Protein AF-A0A933ZB11-F1 (afdb_monomer_lite)

Sequence (369 aa):
MRWLPTFVCLLGWAAGCSPPPKPADAVIGRAIESLREAVSESLLLEQAAMDAELAPARRIVEQLSAELGSGPWDRDAQRRVRDLLRSLPPLAAFVLLSRVGFDPSTANTLSRVFTCDDAAYQRTIGKRQYLTLYFEKGKSGWKLTRDSEEELNLPFHPKTVEPLTPPAGLGMAQGEYKLARPMGQFVFESGVSAPALRLTLVFRGITMSLVSAEEVFRDDWSFVERIDGALSNIPVRHLAMIREIVIDPGQHPLRSTIAAVTNHAGTRVSLFLRGEGKYVSQEELNETAAHEFGHVVSSARGDRFWTGWDAAIEADRRAVSRYGLTNQREDFAETYVLYLGGGAGDPATRARFKNRFAIIDGLMGGHDP

Foldseek 3Di:
DDDDDDDDDDPDDDPDPPPPQDPVRVVVVVVVVVVVVVVVVVVVVVVVVVCVVCVLLVVLLVLVLVLVVVFKQALVSLVVNLVSQQVDDLVSQLVSCVVSFEANVQSNVSSCQSNDDPVSVCLQPNLLNLQIWGWDQDPRGIYTDPQSVCQSVFAAFFDAPAQQFAPPPQHQWAKDKDDWDWPQWDQDQLRDTATKTWIFIQTPNATAIEMEHPCLVPPDPVLSSLLSRLCRSDDPVLVNLARYEYEYLAANNPDQDFAWDQPLSLHYIYTYPSNCRVVDDSRNSNLRSQLSSLLSLPSVDDPVLLVLQVVLSVVLVHQSGSQLSNDSSSSRSSVSSNCSSCLVVDPVSCSSSVSSVVCVVCVVVVHND

Structure (mmCIF, N/CA/C/O backbone):
data_AF-A0A933ZB11-F1
#
_entry.id   AF-A0A933ZB11-F1
#
loop_
_atom_site.group_PDB
_atom_site.id
_atom_site.type_symbol
_atom_site.label_atom_id
_atom_site.label_alt_id
_atom_site.label_comp_id
_atom_site.label_asym_id
_atom_site.label_entity_id
_atom_site.label_seq_id
_atom_site.pdbx_PDB_ins_code
_atom_site.Cartn_x
_atom_site.Cartn_y
_atom_site.Cartn_z
_atom_site.occupancy
_atom_site.B_iso_or_equiv
_atom_site.auth_seq_id
_atom_site.auth_comp_id
_atom_site.auth_asym_id
_atom_site.auth_atom_id
_atom_site.pdbx_PDB_model_num
ATOM 1 N N . MET A 1 1 ? 6.899 2.419 -85.442 1.00 39.59 1 MET A N 1
ATOM 2 C CA . MET A 1 1 ? 7.532 3.730 -85.173 1.00 39.59 1 MET A CA 1
ATOM 3 C C . MET A 1 1 ? 8.908 3.431 -84.567 1.00 39.59 1 MET A C 1
ATOM 5 O O . MET A 1 1 ? 8.918 2.797 -83.529 1.00 39.59 1 MET A O 1
ATOM 9 N N . ARG A 1 2 ? 10.035 3.483 -85.307 1.00 35.53 2 ARG A N 1
ATOM 10 C CA . ARG A 1 2 ? 10.828 4.678 -85.714 1.00 35.53 2 ARG A CA 1
ATOM 11 C C . ARG A 1 2 ? 11.361 5.410 -84.454 1.00 35.53 2 ARG A C 1
ATOM 13 O O . ARG A 1 2 ? 10.512 5.894 -83.727 1.00 35.53 2 ARG A O 1
ATOM 20 N N . TRP A 1 3 ? 12.653 5.527 -84.098 1.00 32.75 3 TRP A N 1
ATOM 21 C CA . TRP A 1 3 ? 13.961 5.397 -84.779 1.00 32.75 3 TRP A CA 1
ATOM 22 C C . TRP A 1 3 ? 15.103 5.079 -83.774 1.00 32.75 3 TRP A C 1
ATOM 24 O O . TRP A 1 3 ? 15.079 5.562 -82.646 1.00 32.75 3 TRP A O 1
ATOM 34 N N . LEU A 1 4 ? 16.112 4.329 -84.242 1.00 40.81 4 LEU A N 1
ATOM 35 C CA . LEU A 1 4 ? 17.520 4.301 -83.787 1.00 40.81 4 LEU A CA 1
ATOM 36 C C . LEU A 1 4 ? 18.285 5.524 -84.348 1.00 40.81 4 LEU A C 1
ATOM 38 O O . LEU A 1 4 ? 17.830 6.116 -85.325 1.00 40.81 4 LEU A O 1
ATOM 42 N N . PRO A 1 5 ? 19.464 5.867 -83.803 1.00 50.88 5 PRO A N 1
ATOM 43 C CA . PRO A 1 5 ? 20.708 5.659 -84.577 1.00 50.88 5 PRO A CA 1
ATOM 44 C C . PRO A 1 5 ? 21.799 5.036 -83.675 1.00 50.88 5 PRO A C 1
ATOM 46 O O . PRO A 1 5 ? 21.847 5.323 -82.486 1.00 50.88 5 PRO A O 1
ATOM 49 N N . THR A 1 6 ? 22.631 4.061 -84.057 1.00 43.66 6 THR A N 1
ATOM 50 C CA . THR A 1 6 ? 23.553 3.882 -85.202 1.00 43.66 6 THR A CA 1
ATOM 51 C C . THR A 1 6 ? 24.669 4.931 -85.298 1.00 43.66 6 THR A C 1
ATOM 53 O O . THR A 1 6 ? 24.481 5.975 -85.905 1.00 43.66 6 THR A O 1
ATOM 56 N N . PHE A 1 7 ? 25.848 4.587 -84.764 1.00 34.91 7 PHE A N 1
ATOM 57 C CA . PHE A 1 7 ? 27.198 5.049 -85.152 1.00 34.91 7 PHE A CA 1
ATOM 58 C C . PHE A 1 7 ? 28.164 3.927 -84.709 1.00 34.91 7 PHE A C 1
ATOM 60 O O . PHE A 1 7 ? 28.275 3.660 -83.519 1.00 34.91 7 PHE A O 1
ATOM 67 N N . VAL A 1 8 ? 28.541 2.972 -85.565 1.00 38.59 8 VAL A N 1
ATOM 68 C CA . VAL A 1 8 ? 29.654 2.940 -86.542 1.00 38.59 8 VAL A CA 1
ATOM 69 C C . VAL A 1 8 ? 31.030 3.313 -85.971 1.00 38.59 8 VAL A C 1
ATOM 71 O O . VAL A 1 8 ? 31.273 4.435 -85.543 1.00 38.59 8 VAL A O 1
ATOM 74 N N . CYS A 1 9 ? 31.898 2.298 -86.038 1.00 40.56 9 CYS A N 1
ATOM 75 C CA . CYS A 1 9 ? 33.336 2.200 -85.811 1.00 40.56 9 CYS A CA 1
ATOM 76 C C . CYS A 1 9 ? 34.195 3.420 -86.163 1.00 40.56 9 CYS A C 1
ATOM 78 O O . CYS A 1 9 ? 34.015 4.019 -87.216 1.00 40.56 9 CYS A O 1
ATOM 80 N N . LEU A 1 10 ? 35.281 3.586 -85.398 1.00 34.97 10 LEU A N 1
ATOM 81 C CA . LEU A 1 10 ? 36.628 3.805 -85.938 1.00 34.97 10 LEU A CA 1
ATOM 82 C C . LEU A 1 10 ? 37.669 3.294 -84.924 1.00 34.97 10 LEU A C 1
ATOM 84 O O . LEU A 1 10 ? 38.048 3.977 -83.977 1.00 34.97 10 LEU A O 1
ATOM 88 N N . LEU A 1 11 ? 38.108 2.049 -85.129 1.00 44.16 11 LEU A N 1
ATOM 89 C CA . LEU A 1 11 ? 39.369 1.528 -84.603 1.00 44.16 11 LEU A CA 1
ATOM 90 C C . LEU A 1 11 ? 40.501 2.252 -85.342 1.00 44.16 11 LEU A C 1
ATOM 92 O O . LEU A 1 11 ? 40.854 1.888 -86.461 1.00 44.16 11 LEU A O 1
ATOM 96 N N . GLY A 1 12 ? 41.020 3.310 -84.725 1.00 37.91 12 GLY A N 1
ATOM 97 C CA . GLY A 1 12 ? 42.217 4.023 -85.153 1.00 37.91 12 GLY A CA 1
ATOM 98 C C . GLY A 1 12 ? 43.363 3.703 -84.207 1.00 37.91 12 GLY A C 1
ATOM 99 O O . GLY A 1 12 ? 43.453 4.256 -83.115 1.00 37.91 12 GLY A O 1
ATOM 100 N N . TRP A 1 13 ? 44.227 2.788 -84.633 1.00 47.28 13 TRP A N 1
ATOM 101 C CA . TRP A 1 13 ? 45.551 2.567 -84.067 1.00 47.28 13 TRP A CA 1
ATOM 102 C C . TRP A 1 13 ? 46.345 3.879 -84.142 1.00 47.28 13 TRP A C 1
ATOM 104 O O . TRP A 1 13 ? 46.705 4.339 -85.222 1.00 47.28 13 TRP A O 1
ATOM 114 N N . ALA A 1 14 ? 46.631 4.472 -82.990 1.00 41.41 14 ALA A N 1
ATOM 115 C CA . ALA A 1 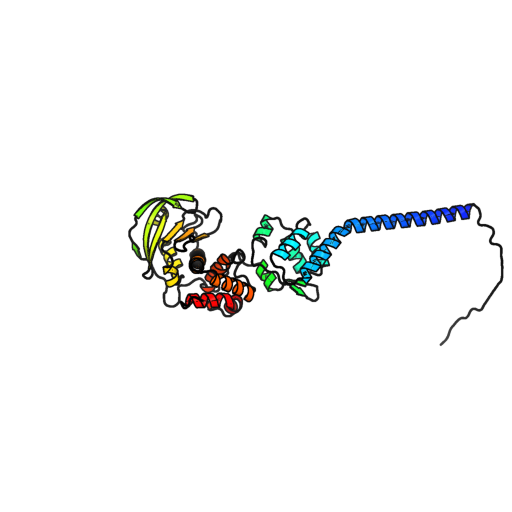14 ? 47.722 5.416 -82.835 1.00 41.41 14 ALA A CA 1
ATOM 116 C C . ALA A 1 14 ? 48.403 5.091 -81.508 1.00 41.41 14 ALA A C 1
ATOM 118 O O . ALA A 1 14 ? 47.991 5.551 -80.445 1.00 41.41 14 ALA A O 1
ATOM 119 N N . ALA A 1 15 ? 49.459 4.280 -81.584 1.00 47.78 15 ALA A N 1
ATOM 120 C CA . ALA A 1 15 ? 50.529 4.278 -80.598 1.00 47.78 15 ALA A CA 1
ATOM 121 C C . ALA A 1 15 ? 51.238 5.641 -80.679 1.00 47.78 15 ALA A C 1
ATOM 123 O O . ALA A 1 15 ? 52.334 5.776 -81.213 1.00 47.78 15 ALA A O 1
ATOM 124 N N . GLY A 1 16 ? 50.541 6.686 -80.238 1.00 41.50 16 GLY A N 1
ATOM 125 C CA . GLY A 1 16 ? 51.124 7.983 -79.977 1.00 41.50 16 GLY A CA 1
ATOM 126 C C . GLY A 1 16 ? 51.765 7.887 -78.611 1.00 41.50 16 GLY A C 1
ATOM 127 O O . GLY A 1 16 ? 51.065 7.712 -77.617 1.00 41.50 16 GLY A O 1
ATOM 128 N N . CYS A 1 17 ? 53.092 7.964 -78.567 1.00 44.78 17 CYS A N 1
ATOM 129 C CA . CYS A 1 17 ? 53.814 8.292 -77.353 1.00 44.78 17 CYS A CA 1
ATOM 130 C C . CYS A 1 17 ? 53.144 9.529 -76.747 1.00 44.78 17 CYS A C 1
ATOM 132 O O . CYS A 1 17 ? 53.350 10.638 -77.244 1.00 44.78 17 CYS A O 1
ATOM 134 N N . SER A 1 18 ? 52.313 9.348 -75.716 1.00 53.28 18 SER A N 1
ATOM 135 C CA . SER A 1 18 ? 51.913 10.467 -74.874 1.00 53.28 18 SER A CA 1
ATOM 136 C C . SER A 1 18 ? 53.220 11.126 -74.450 1.00 53.28 18 SER A C 1
ATOM 138 O O . SER A 1 18 ? 54.086 10.417 -73.918 1.00 53.28 18 SER A O 1
ATOM 140 N N . PRO A 1 19 ? 53.436 12.419 -74.756 1.00 57.97 19 PRO A N 1
ATOM 141 C CA . PRO A 1 19 ? 54.632 13.096 -74.290 1.00 57.97 19 PRO A CA 1
ATOM 142 C C . PRO A 1 19 ? 54.718 12.847 -72.782 1.00 57.97 19 PRO A C 1
ATOM 144 O O . PRO A 1 19 ? 53.670 12.872 -72.123 1.00 57.97 19 PRO A O 1
ATOM 147 N N . PRO A 1 20 ? 55.911 12.530 -72.243 1.00 61.34 20 PRO A N 1
ATOM 148 C CA . PRO A 1 20 ? 56.047 12.300 -70.815 1.00 61.34 20 PRO A CA 1
ATOM 149 C C . PRO A 1 20 ? 55.375 13.475 -70.100 1.00 61.34 20 PRO A C 1
ATOM 151 O O . PRO A 1 20 ? 55.587 14.618 -70.534 1.00 61.34 20 PRO A O 1
ATOM 154 N N . PRO A 1 21 ? 54.513 13.210 -69.096 1.00 58.66 21 PRO A N 1
ATOM 155 C CA . PRO A 1 21 ? 53.813 14.266 -68.380 1.00 58.66 21 PRO A CA 1
ATOM 156 C C . PRO A 1 21 ? 54.842 15.328 -68.033 1.00 58.66 21 PRO A C 1
ATOM 158 O O . PRO A 1 21 ? 55.946 14.995 -67.577 1.00 58.66 21 PRO A O 1
ATOM 161 N N . LYS A 1 22 ? 54.532 16.596 -68.331 1.00 59.50 22 LYS A N 1
ATOM 162 C CA . LYS A 1 22 ? 55.487 17.660 -68.034 1.00 59.50 22 LYS A CA 1
ATOM 163 C C . LYS A 1 22 ? 55.825 17.537 -66.546 1.00 59.50 22 LYS A C 1
ATOM 165 O O . LYS A 1 22 ? 54.956 17.145 -65.769 1.00 59.50 22 LYS A O 1
ATOM 170 N N . PRO A 1 23 ? 57.049 17.856 -66.104 1.00 68.88 23 PRO A N 1
ATOM 171 C CA . PRO A 1 23 ? 57.435 17.711 -64.698 1.00 68.88 23 PRO A CA 1
ATOM 172 C C . PRO A 1 23 ? 56.413 18.321 -63.719 1.00 68.88 23 PRO A C 1
ATOM 174 O O . PRO A 1 23 ? 56.208 17.790 -62.631 1.00 68.88 23 PRO A O 1
ATOM 177 N N . ALA A 1 24 ? 55.712 19.378 -64.148 1.00 65.25 24 ALA A N 1
ATOM 178 C CA . ALA A 1 24 ? 54.587 19.989 -63.445 1.00 65.25 24 ALA A CA 1
ATOM 179 C C . ALA A 1 24 ? 53.368 19.056 -63.257 1.00 65.25 24 ALA A C 1
ATOM 181 O O . ALA A 1 24 ? 52.813 19.013 -62.164 1.00 65.25 24 ALA A O 1
ATOM 182 N N . ASP A 1 25 ? 52.991 18.260 -64.258 1.00 68.44 25 ASP A N 1
ATOM 183 C CA . ASP A 1 25 ? 51.841 17.344 -64.210 1.00 68.44 25 ASP A CA 1
ATOM 184 C C . ASP A 1 25 ? 52.092 16.174 -63.243 1.00 68.44 25 ASP A C 1
ATOM 186 O O . ASP A 1 25 ? 51.193 15.751 -62.520 1.00 68.44 25 ASP A O 1
ATOM 190 N N . ALA A 1 26 ? 53.337 15.688 -63.158 1.00 73.25 26 ALA A N 1
ATOM 191 C CA . ALA A 1 26 ? 53.726 14.655 -62.193 1.00 73.25 26 ALA A CA 1
ATOM 192 C C . ALA A 1 26 ? 53.763 15.181 -60.744 1.00 73.25 26 ALA A C 1
ATOM 194 O O . ALA A 1 26 ? 53.478 14.441 -59.801 1.00 73.25 26 ALA A O 1
ATOM 195 N N . VAL A 1 27 ? 54.110 16.458 -60.551 1.00 76.19 27 VAL A N 1
ATOM 196 C CA . VAL A 1 27 ? 54.049 17.125 -59.239 1.00 76.19 27 VAL A CA 1
ATOM 197 C C . VAL A 1 27 ? 52.597 17.348 -58.816 1.00 76.19 27 VAL A C 1
ATOM 199 O O . VAL A 1 27 ? 52.254 17.034 -57.679 1.00 76.19 27 VAL A O 1
ATOM 202 N N . ILE A 1 28 ? 51.737 17.800 -59.734 1.00 75.38 28 ILE A N 1
ATOM 203 C CA . ILE A 1 28 ? 50.300 17.974 -59.485 1.00 75.38 28 ILE A CA 1
ATOM 204 C C . ILE A 1 28 ? 49.634 16.626 -59.179 1.00 75.38 28 ILE A C 1
ATOM 206 O O . ILE A 1 28 ? 48.887 16.529 -58.210 1.00 75.38 28 ILE A O 1
ATOM 210 N N . GLY A 1 29 ? 49.947 15.569 -59.935 1.00 80.50 29 GLY A N 1
ATOM 211 C CA . GLY A 1 29 ? 49.407 14.227 -59.696 1.00 80.50 29 GLY A CA 1
ATOM 212 C C . GLY A 1 29 ? 49.758 13.675 -58.311 1.00 80.50 29 GLY A C 1
ATOM 213 O O . GLY A 1 29 ? 48.877 13.191 -57.607 1.00 80.50 29 GLY A O 1
ATOM 214 N N . ARG A 1 30 ? 51.019 13.817 -57.874 1.00 83.75 30 ARG A N 1
ATOM 215 C CA . ARG A 1 30 ? 51.432 13.418 -56.516 1.00 83.75 30 ARG A CA 1
ATOM 216 C C . ARG A 1 30 ? 50.762 14.255 -55.429 1.00 83.75 30 ARG A C 1
ATOM 218 O O . ARG A 1 30 ? 50.344 13.699 -54.424 1.00 83.75 30 ARG A O 1
ATOM 225 N N . ALA A 1 31 ? 50.622 15.564 -55.640 1.00 79.75 31 ALA A N 1
ATOM 226 C CA . ALA A 1 31 ? 49.933 16.435 -54.691 1.00 79.75 31 ALA A CA 1
ATOM 227 C C . ALA A 1 31 ? 48.444 16.069 -54.543 1.00 79.75 31 ALA A C 1
ATOM 229 O O . ALA A 1 31 ? 47.922 16.087 -53.432 1.00 79.75 31 ALA A O 1
ATOM 230 N N . ILE A 1 32 ? 47.773 15.696 -55.639 1.00 82.81 32 ILE A N 1
ATOM 231 C CA . ILE A 1 32 ? 46.379 15.231 -55.615 1.00 82.81 32 ILE A CA 1
ATOM 232 C C . ILE A 1 32 ? 46.251 13.908 -54.853 1.00 82.81 32 ILE A C 1
ATOM 234 O O . ILE A 1 32 ? 45.328 13.774 -54.052 1.00 82.81 32 ILE A O 1
ATOM 238 N N . GLU A 1 33 ? 47.157 12.952 -55.066 1.00 87.62 33 GLU A N 1
ATOM 239 C CA . GLU A 1 33 ? 47.104 11.662 -54.367 1.00 87.62 33 GLU A CA 1
ATOM 240 C C . GLU A 1 33 ? 47.369 11.825 -52.864 1.00 87.62 33 GLU A C 1
ATOM 242 O O . GLU A 1 33 ? 46.577 11.358 -52.050 1.00 87.62 33 GLU A O 1
ATOM 247 N N . SER A 1 34 ? 48.383 12.609 -52.482 1.00 86.44 34 SER A N 1
ATOM 248 C CA . SER A 1 34 ? 48.642 12.923 -51.071 1.00 86.44 34 SER A CA 1
ATOM 249 C C . SER A 1 34 ? 47.476 13.662 -50.402 1.00 86.44 34 SER A C 1
ATOM 251 O O . SER A 1 34 ? 47.188 13.428 -49.232 1.00 86.44 34 SER A O 1
ATOM 253 N N . LEU A 1 35 ? 46.763 14.532 -51.130 1.00 79.88 35 LEU A N 1
ATOM 254 C CA . LEU A 1 35 ? 45.545 15.171 -50.619 1.00 79.88 35 LEU A CA 1
ATOM 255 C C . LEU A 1 35 ? 44.393 14.171 -50.441 1.00 79.88 35 LEU A C 1
ATOM 257 O O . LEU A 1 35 ? 43.645 14.284 -49.473 1.00 79.88 35 LEU A O 1
ATOM 261 N N . ARG A 1 36 ? 44.240 13.191 -51.340 1.00 86.56 36 ARG A N 1
ATOM 262 C CA . ARG A 1 36 ? 43.224 12.132 -51.209 1.00 86.56 36 ARG A CA 1
ATOM 263 C C . ARG A 1 36 ? 43.484 11.241 -50.001 1.00 86.56 36 ARG A C 1
ATOM 265 O O . ARG A 1 36 ? 42.547 10.969 -49.255 1.00 86.56 36 ARG A O 1
ATOM 272 N N . GLU A 1 37 ? 44.734 10.837 -49.793 1.00 89.50 37 GLU A N 1
ATOM 273 C CA . GLU A 1 37 ? 45.147 10.057 -48.622 1.00 89.50 37 GLU A CA 1
ATOM 274 C C . GLU A 1 37 ? 44.881 10.833 -47.325 1.00 89.50 37 GLU A C 1
ATOM 276 O O . GLU A 1 37 ? 44.199 10.320 -46.440 1.00 89.50 37 GLU A O 1
ATOM 281 N N . ALA A 1 38 ? 45.286 12.107 -47.253 1.00 83.56 38 ALA A N 1
ATOM 282 C CA . ALA A 1 38 ? 45.063 12.949 -46.076 1.00 83.56 38 ALA A CA 1
ATOM 283 C C . ALA A 1 38 ? 43.569 13.167 -45.756 1.00 83.56 38 ALA A C 1
ATOM 285 O O . ALA A 1 38 ? 43.166 13.126 -44.592 1.00 83.56 38 ALA A O 1
ATOM 286 N N . VAL A 1 39 ? 42.721 13.366 -46.774 1.00 83.12 39 VAL A N 1
ATOM 287 C CA . VAL A 1 39 ? 41.262 13.479 -46.586 1.00 83.12 39 VAL A CA 1
ATOM 288 C C . VAL A 1 39 ? 40.660 12.149 -46.123 1.00 83.12 39 VAL A C 1
ATOM 290 O O . VAL A 1 39 ? 39.796 12.144 -45.247 1.00 83.12 39 VAL A O 1
ATOM 293 N N . SER A 1 40 ? 41.125 11.021 -46.666 1.00 89.25 40 SER A N 1
ATOM 294 C CA . SER A 1 40 ? 40.674 9.692 -46.242 1.00 89.25 40 SER A CA 1
ATOM 295 C C . SER A 1 40 ? 41.057 9.395 -44.790 1.00 89.25 40 SER A C 1
ATOM 297 O O . SER A 1 40 ? 40.229 8.885 -44.038 1.00 89.25 40 SER A O 1
ATOM 299 N N . GLU A 1 41 ? 42.279 9.730 -44.369 1.00 87.62 41 GLU A N 1
ATOM 300 C CA . GLU A 1 41 ? 42.718 9.581 -42.976 1.00 87.62 41 GLU A CA 1
ATOM 301 C C . GLU A 1 41 ? 41.909 10.473 -42.026 1.00 87.62 41 GLU A C 1
ATOM 303 O O . GLU A 1 41 ? 41.457 10.000 -40.984 1.00 87.62 41 GLU A O 1
ATOM 308 N N . SER A 1 42 ? 41.647 11.731 -42.404 1.00 80.50 42 SER A N 1
ATOM 309 C CA . SER A 1 42 ? 40.815 12.647 -41.610 1.00 80.50 42 SER A CA 1
ATOM 310 C C . SER A 1 42 ? 39.398 12.105 -41.398 1.00 80.50 42 SER A C 1
ATOM 312 O O . SER A 1 42 ? 38.893 12.132 -40.278 1.00 80.50 42 SER A O 1
ATOM 314 N N . LEU A 1 43 ? 38.768 11.557 -42.444 1.00 80.19 43 LEU A N 1
ATOM 315 C CA . LEU A 1 43 ? 37.435 10.948 -42.353 1.00 80.19 43 LEU A CA 1
ATOM 316 C C . LEU A 1 43 ? 37.421 9.699 -41.461 1.00 80.19 43 LEU A C 1
ATOM 318 O O . LEU A 1 43 ? 36.471 9.488 -40.709 1.00 80.19 43 LEU A O 1
ATOM 322 N N . LEU A 1 44 ? 38.471 8.873 -41.513 1.00 85.19 44 LEU A N 1
ATOM 323 C CA . LEU A 1 44 ? 38.598 7.703 -40.640 1.00 85.19 44 LEU A CA 1
ATOM 324 C C . LEU A 1 44 ? 38.781 8.103 -39.171 1.00 85.19 44 LEU A C 1
ATOM 326 O O . LEU A 1 44 ? 38.207 7.459 -38.293 1.00 85.19 44 LEU A O 1
ATOM 330 N N . LEU A 1 45 ? 39.535 9.171 -38.898 1.00 80.88 45 LEU A N 1
ATOM 331 C CA . LEU A 1 45 ? 39.715 9.705 -37.547 1.00 80.88 45 LEU A CA 1
ATOM 332 C C . LEU A 1 45 ? 38.420 10.317 -36.996 1.00 80.88 45 LEU A C 1
ATOM 334 O O . LEU A 1 45 ? 38.081 10.062 -35.841 1.00 80.88 45 LEU A O 1
ATOM 338 N N . GLU A 1 46 ? 37.665 11.059 -37.811 1.00 76.19 46 GLU A N 1
ATOM 339 C CA . GLU A 1 46 ? 36.348 11.593 -37.430 1.00 76.19 46 GLU A CA 1
ATOM 340 C C . GLU A 1 46 ? 35.335 10.475 -37.156 1.00 76.19 46 GLU A C 1
ATOM 342 O O . GLU A 1 46 ? 34.641 10.500 -36.138 1.00 76.19 46 GLU A O 1
ATOM 347 N N . GLN A 1 47 ? 35.291 9.450 -38.012 1.00 72.25 47 GLN A N 1
ATOM 348 C CA . GLN A 1 47 ? 34.434 8.284 -37.810 1.00 72.25 47 GLN A CA 1
ATOM 349 C C . GLN A 1 47 ? 34.817 7.523 -36.534 1.00 72.25 47 GLN A C 1
ATOM 351 O O . GLN A 1 47 ? 33.938 7.167 -35.753 1.00 72.25 47 GLN A O 1
ATOM 356 N N . ALA A 1 48 ? 36.114 7.322 -36.278 1.00 73.75 48 ALA A N 1
ATOM 357 C CA . ALA A 1 48 ? 36.596 6.673 -35.062 1.00 73.75 48 ALA A CA 1
ATOM 358 C C . ALA A 1 48 ? 36.276 7.489 -33.799 1.00 73.75 48 ALA A C 1
ATOM 360 O O . ALA A 1 48 ? 35.903 6.909 -32.780 1.00 73.75 48 ALA A O 1
ATOM 361 N N . ALA A 1 49 ? 36.373 8.821 -33.862 1.00 68.00 49 ALA A N 1
ATOM 362 C CA . ALA A 1 49 ? 35.999 9.707 -32.761 1.00 68.00 49 ALA A CA 1
ATOM 363 C C . ALA A 1 49 ? 34.489 9.653 -32.481 1.00 68.00 49 ALA A C 1
ATOM 365 O O . ALA A 1 49 ? 34.084 9.496 -31.329 1.00 68.00 49 ALA A O 1
ATOM 366 N N . MET A 1 50 ? 33.659 9.689 -33.528 1.00 71.56 50 MET A N 1
ATOM 367 C CA . MET A 1 50 ? 32.207 9.554 -33.406 1.00 71.56 50 MET A CA 1
ATOM 368 C C . MET A 1 50 ? 31.810 8.166 -32.883 1.00 71.56 50 MET A C 1
ATOM 370 O O . MET A 1 50 ? 30.951 8.052 -32.011 1.00 71.56 50 MET A O 1
ATOM 374 N N . ASP A 1 51 ? 32.440 7.094 -33.365 1.00 71.50 51 ASP A N 1
ATOM 375 C CA . ASP A 1 51 ? 32.201 5.739 -32.863 1.00 71.50 51 ASP A CA 1
ATOM 376 C C . ASP A 1 51 ? 32.637 5.589 -31.398 1.00 71.50 51 ASP A C 1
ATOM 378 O O . ASP A 1 51 ? 31.934 4.935 -30.626 1.00 71.50 51 ASP A O 1
ATOM 382 N N . ALA A 1 52 ? 33.739 6.227 -30.988 1.00 73.88 52 ALA A N 1
ATOM 383 C CA . ALA A 1 52 ? 34.177 6.262 -29.594 1.00 73.88 52 ALA A CA 1
ATOM 384 C C . ALA A 1 52 ? 33.186 7.024 -28.697 1.00 73.88 52 ALA A C 1
ATOM 386 O O . ALA A 1 52 ? 32.884 6.568 -27.593 1.00 73.88 52 ALA A O 1
ATOM 387 N N . GLU A 1 53 ? 32.627 8.134 -29.182 1.00 72.38 53 GLU A N 1
ATOM 388 C CA . GLU A 1 53 ? 31.592 8.903 -28.481 1.00 72.38 53 GLU A CA 1
ATOM 389 C C . GLU A 1 53 ? 30.262 8.129 -28.384 1.00 72.38 53 GLU A C 1
ATOM 391 O O . GLU A 1 53 ? 29.566 8.185 -27.368 1.00 72.38 53 GLU A O 1
ATOM 396 N N . LEU A 1 54 ? 29.923 7.338 -29.410 1.00 80.06 54 LEU A N 1
ATOM 397 C CA . LEU A 1 54 ? 28.695 6.539 -29.471 1.00 80.06 54 LEU A CA 1
ATOM 398 C C . LEU A 1 54 ? 28.806 5.161 -28.802 1.00 80.06 54 LEU A C 1
ATOM 400 O O . LEU A 1 54 ? 27.772 4.551 -28.506 1.00 80.06 54 LEU A O 1
ATOM 404 N N . ALA A 1 55 ? 30.013 4.648 -28.553 1.00 86.00 55 ALA A N 1
ATOM 405 C CA . ALA A 1 55 ? 30.228 3.320 -27.978 1.00 86.00 55 ALA A CA 1
ATOM 406 C C . ALA A 1 55 ? 29.506 3.103 -26.628 1.00 86.00 55 ALA A C 1
ATOM 408 O O . ALA A 1 55 ? 28.850 2.066 -26.478 1.00 86.00 55 ALA A O 1
ATOM 409 N N . PRO A 1 56 ? 29.511 4.056 -25.669 1.00 87.75 56 PRO A N 1
ATOM 410 C CA . PRO A 1 56 ? 28.731 3.925 -24.438 1.00 87.75 56 PRO A CA 1
ATOM 411 C C . PRO A 1 56 ? 27.226 3.787 -24.699 1.00 87.75 56 PRO A C 1
ATOM 413 O O . PRO A 1 56 ? 26.567 2.943 -24.092 1.00 87.75 56 PRO A O 1
ATOM 416 N N . ALA A 1 57 ? 26.682 4.562 -25.643 1.00 87.00 57 ALA A N 1
ATOM 417 C CA . ALA A 1 57 ? 25.269 4.494 -26.005 1.00 87.00 57 ALA A CA 1
ATOM 418 C C . ALA A 1 57 ? 24.909 3.151 -26.661 1.00 87.00 57 ALA A C 1
ATOM 420 O O . ALA A 1 57 ? 23.858 2.594 -26.348 1.00 87.00 57 ALA A O 1
ATOM 421 N N . ARG A 1 58 ? 25.781 2.599 -27.522 1.00 90.06 58 ARG A N 1
ATOM 422 C CA . ARG A 1 58 ? 25.593 1.261 -28.117 1.00 90.06 58 ARG A CA 1
ATOM 423 C C . ARG A 1 58 ? 25.529 0.176 -27.045 1.00 90.06 58 ARG A C 1
ATOM 425 O O . ARG A 1 58 ? 24.586 -0.608 -27.039 1.00 90.06 58 ARG A O 1
ATOM 432 N N . ARG A 1 59 ? 26.459 0.198 -26.085 1.00 92.19 59 ARG A N 1
ATOM 433 C CA . ARG A 1 59 ? 26.471 -0.755 -24.966 1.00 92.19 59 ARG A CA 1
ATOM 434 C C . ARG A 1 59 ? 25.194 -0.677 -24.124 1.00 92.19 59 ARG A C 1
ATOM 436 O O . ARG A 1 59 ? 24.631 -1.712 -23.782 1.00 92.19 59 ARG A O 1
ATOM 443 N N . ILE A 1 60 ? 24.713 0.532 -23.818 1.00 91.62 60 ILE A N 1
ATOM 444 C CA . ILE A 1 60 ? 23.453 0.714 -23.078 1.00 91.62 60 ILE A CA 1
ATOM 445 C C . ILE A 1 60 ? 22.269 0.150 -23.876 1.00 91.62 60 ILE A C 1
ATOM 447 O O . ILE A 1 60 ? 21.431 -0.542 -23.306 1.00 91.62 60 ILE A O 1
ATOM 451 N N . VAL A 1 61 ? 22.205 0.401 -25.188 1.00 91.94 61 VAL A N 1
ATOM 452 C CA . VAL A 1 61 ? 21.157 -0.139 -26.076 1.00 91.94 61 VAL A CA 1
ATOM 453 C C . VAL A 1 61 ? 21.160 -1.669 -26.077 1.00 91.94 61 VAL A C 1
ATOM 455 O O . VAL A 1 61 ? 20.096 -2.274 -25.952 1.00 91.94 61 VAL A O 1
ATOM 458 N N . GLU A 1 62 ? 22.328 -2.307 -26.173 1.00 92.44 62 GLU A N 1
ATOM 459 C CA . GLU A 1 62 ? 22.458 -3.770 -26.112 1.00 92.44 62 GLU A CA 1
ATOM 460 C C . GLU A 1 62 ? 21.970 -4.327 -24.768 1.00 92.44 62 GLU A C 1
ATOM 462 O O . GLU A 1 62 ? 21.178 -5.269 -24.740 1.00 92.44 62 GLU A O 1
ATOM 467 N N . GLN A 1 63 ? 22.378 -3.709 -23.655 1.00 93.81 63 GLN A N 1
ATOM 468 C CA . GLN A 1 63 ? 21.974 -4.134 -22.312 1.00 93.81 63 GLN A CA 1
ATOM 469 C C . GLN A 1 63 ? 20.469 -3.956 -22.079 1.00 93.81 63 GLN A C 1
ATOM 471 O O . GLN A 1 63 ? 19.808 -4.878 -21.613 1.00 93.81 63 GLN A O 1
ATOM 476 N N . LEU A 1 64 ? 19.900 -2.813 -22.463 1.00 91.94 64 LEU A N 1
ATOM 477 C CA . LEU A 1 64 ? 18.457 -2.571 -22.385 1.00 91.94 64 LEU A CA 1
ATOM 478 C C . LEU A 1 64 ? 17.660 -3.539 -23.273 1.00 91.94 64 LEU A C 1
ATOM 480 O O . LEU A 1 64 ? 16.597 -4.007 -22.869 1.00 91.94 64 LEU A O 1
ATOM 484 N N . SER A 1 65 ? 18.173 -3.870 -24.461 1.00 90.62 65 SER A N 1
ATOM 485 C CA . SER A 1 65 ? 17.542 -4.856 -25.350 1.00 90.62 65 SER A CA 1
ATOM 486 C C . SER A 1 65 ? 17.540 -6.254 -24.729 1.00 90.62 65 SER A C 1
ATOM 488 O O . SER A 1 65 ? 16.557 -6.981 -24.864 1.00 90.62 65 SER A O 1
ATOM 490 N N . ALA A 1 66 ? 18.612 -6.621 -24.019 1.00 91.50 66 ALA A N 1
ATOM 491 C CA . ALA A 1 66 ? 18.683 -7.877 -23.280 1.00 91.50 66 ALA A CA 1
ATOM 492 C C . ALA A 1 66 ? 17.662 -7.924 -22.130 1.00 91.50 66 ALA A C 1
ATOM 494 O O . ALA A 1 66 ? 16.967 -8.927 -21.985 1.00 91.50 66 ALA A O 1
ATOM 495 N N . GLU A 1 67 ? 17.507 -6.835 -21.365 1.00 92.12 67 GLU A N 1
ATOM 496 C CA . GLU A 1 67 ? 16.482 -6.748 -20.312 1.00 92.12 67 GLU A CA 1
ATOM 497 C C . GLU A 1 67 ? 15.063 -6.838 -20.879 1.00 92.12 67 GLU A C 1
ATOM 499 O O . GLU A 1 67 ? 14.196 -7.469 -20.289 1.00 92.12 67 GLU A O 1
ATOM 504 N N . LEU A 1 68 ? 14.793 -6.240 -22.038 1.00 88.19 68 LEU A N 1
ATOM 505 C CA . LEU A 1 68 ? 13.481 -6.339 -22.682 1.00 88.19 68 LEU A CA 1
ATOM 506 C C . LEU A 1 68 ? 13.165 -7.765 -23.169 1.00 88.19 68 LEU A C 1
ATOM 508 O O . LEU A 1 68 ? 12.008 -8.174 -23.197 1.00 88.19 68 LEU A O 1
ATOM 512 N N . GLY A 1 69 ? 14.192 -8.531 -23.547 1.00 83.44 69 GLY A N 1
ATOM 513 C CA . GLY A 1 69 ? 14.060 -9.919 -23.989 1.00 83.44 69 GLY A CA 1
ATOM 514 C C . GLY A 1 69 ? 13.905 -10.948 -22.864 1.00 83.44 69 GLY A C 1
ATOM 515 O O . GLY A 1 69 ? 13.562 -12.092 -23.157 1.00 83.44 69 GLY A O 1
ATOM 516 N N . SER A 1 70 ? 14.146 -10.577 -21.601 1.00 84.81 70 SER A N 1
ATOM 517 C CA . SER A 1 70 ? 14.087 -11.501 -20.456 1.00 84.81 70 SER A CA 1
ATOM 518 C C . SER A 1 70 ? 12.664 -11.759 -19.944 1.00 84.81 70 SER A C 1
ATOM 520 O O . SER A 1 70 ? 12.445 -12.710 -19.193 1.00 84.81 70 SER A O 1
ATOM 522 N N . GLY A 1 71 ? 11.690 -10.961 -20.391 1.00 88.62 71 GLY A N 1
ATOM 523 C CA . GLY A 1 71 ? 10.295 -11.044 -19.974 1.00 88.62 71 GLY A CA 1
ATOM 524 C C . GLY A 1 71 ? 9.893 -9.856 -19.093 1.00 88.62 71 GLY A C 1
ATOM 525 O O . GLY A 1 71 ? 10.270 -8.724 -19.403 1.00 88.62 71 GLY A O 1
ATOM 526 N N . PRO A 1 72 ? 9.065 -10.060 -18.053 1.00 93.44 72 PRO A N 1
ATOM 527 C CA . PRO A 1 72 ? 8.649 -8.971 -17.181 1.00 93.44 72 PRO A CA 1
ATOM 528 C C . PRO A 1 72 ? 9.836 -8.387 -16.411 1.00 93.44 72 PRO A C 1
ATOM 530 O O . PRO A 1 72 ? 10.756 -9.100 -16.016 1.00 93.44 72 PRO A O 1
ATOM 533 N N . TRP A 1 73 ? 9.798 -7.082 -16.157 1.00 95.56 73 TRP A N 1
ATOM 534 C CA . TRP A 1 73 ? 10.800 -6.423 -15.331 1.00 95.56 73 TRP A CA 1
ATOM 535 C C . TRP A 1 73 ? 10.380 -6.466 -13.871 1.00 95.56 73 TRP A C 1
ATOM 537 O O . TRP A 1 73 ? 9.610 -5.619 -13.405 1.00 95.56 73 TRP A O 1
ATOM 547 N N . ASP A 1 74 ? 10.922 -7.443 -13.157 1.00 92.62 74 ASP A N 1
ATOM 548 C CA . ASP A 1 74 ? 10.926 -7.490 -11.699 1.00 92.62 74 ASP A CA 1
ATOM 549 C C . ASP A 1 74 ? 11.830 -6.395 -11.094 1.00 92.62 74 ASP A C 1
ATOM 551 O O . ASP A 1 74 ? 12.419 -5.557 -11.789 1.00 92.62 74 ASP A O 1
ATOM 555 N N . ARG A 1 75 ? 11.967 -6.397 -9.767 1.00 91.50 75 ARG A N 1
ATOM 556 C CA . ARG A 1 75 ? 12.793 -5.426 -9.038 1.00 91.50 75 ARG A CA 1
ATOM 557 C C . ARG A 1 75 ? 14.264 -5.428 -9.473 1.00 91.50 75 ARG A C 1
ATOM 559 O O . ARG A 1 75 ? 14.912 -4.376 -9.450 1.00 91.50 75 ARG A O 1
ATOM 566 N N . ASP A 1 76 ? 14.808 -6.584 -9.837 1.00 93.12 76 ASP A N 1
ATOM 567 C CA . ASP A 1 76 ? 16.210 -6.718 -10.219 1.00 93.12 76 ASP A CA 1
ATOM 568 C C . ASP A 1 76 ? 16.449 -6.140 -11.612 1.00 93.12 76 ASP A C 1
ATOM 570 O O . ASP A 1 76 ? 17.381 -5.349 -11.787 1.00 93.12 76 ASP A O 1
ATOM 574 N N . ALA A 1 77 ? 15.574 -6.454 -12.570 1.00 95.38 77 ALA A N 1
ATOM 575 C CA . ALA A 1 77 ? 15.578 -5.852 -13.900 1.00 95.38 77 ALA A CA 1
ATOM 576 C C . ALA A 1 77 ? 15.393 -4.330 -13.827 1.00 95.38 77 ALA A C 1
ATOM 578 O O . ALA A 1 77 ? 16.192 -3.582 -14.391 1.00 95.38 77 ALA A O 1
ATOM 579 N N . GLN A 1 78 ? 14.418 -3.846 -13.048 1.00 95.69 78 GLN A N 1
ATOM 580 C CA . GLN A 1 78 ? 14.185 -2.410 -12.845 1.00 95.69 78 GLN A CA 1
ATOM 581 C C . GLN A 1 78 ? 15.428 -1.694 -12.302 1.00 95.69 78 GLN A C 1
ATOM 583 O O . GLN A 1 78 ? 15.769 -0.606 -12.765 1.00 95.69 78 GLN A O 1
ATOM 588 N N . ARG A 1 79 ? 16.136 -2.297 -11.338 1.00 95.25 79 ARG A N 1
ATOM 589 C CA . ARG A 1 79 ? 17.387 -1.745 -10.803 1.00 95.25 79 ARG A CA 1
ATOM 590 C C . ARG A 1 79 ? 18.487 -1.696 -11.859 1.00 95.25 79 ARG A C 1
ATOM 592 O O . ARG A 1 79 ? 19.116 -0.651 -11.990 1.00 95.25 79 ARG A O 1
ATOM 599 N N . ARG A 1 80 ? 18.696 -2.772 -12.626 1.00 95.81 80 ARG A N 1
ATOM 600 C CA . ARG A 1 80 ? 19.703 -2.788 -13.702 1.00 95.81 80 ARG A CA 1
ATOM 601 C C . ARG A 1 80 ? 19.391 -1.733 -14.763 1.00 95.81 80 ARG A C 1
ATOM 603 O O . ARG A 1 80 ? 20.269 -0.952 -15.109 1.00 95.81 80 ARG A O 1
ATOM 610 N N . VAL A 1 81 ? 18.133 -1.632 -15.199 1.00 96.31 81 VAL A N 1
ATOM 611 C CA . VAL A 1 81 ? 17.669 -0.574 -16.113 1.00 96.31 81 VAL A CA 1
ATOM 612 C C . VAL A 1 81 ? 17.918 0.810 -15.513 1.00 96.31 81 VAL A C 1
ATOM 614 O O . VAL A 1 81 ? 18.431 1.695 -16.197 1.00 96.31 81 VAL A O 1
ATOM 617 N N . ARG A 1 82 ? 17.625 1.010 -14.222 1.00 96.69 82 ARG A N 1
ATOM 618 C CA . ARG A 1 82 ? 17.909 2.280 -13.551 1.00 96.69 82 ARG A CA 1
ATOM 619 C C . ARG A 1 82 ? 19.395 2.615 -13.560 1.00 96.69 82 ARG A C 1
ATOM 621 O O . ARG A 1 82 ? 19.741 3.752 -13.854 1.00 96.69 82 ARG A O 1
ATOM 628 N N . ASP A 1 83 ? 20.265 1.667 -13.237 1.00 96.38 83 ASP A N 1
ATOM 629 C CA . ASP A 1 83 ? 21.708 1.908 -13.173 1.00 96.38 83 ASP A CA 1
ATOM 630 C C . ASP A 1 83 ? 22.277 2.347 -14.529 1.00 96.38 83 ASP A C 1
ATOM 632 O O . ASP A 1 83 ? 23.182 3.181 -14.564 1.00 96.38 83 ASP A O 1
ATOM 636 N N . LEU A 1 84 ? 21.689 1.867 -15.632 1.00 96.12 84 LEU A N 1
ATOM 637 C CA . LEU A 1 84 ? 22.015 2.307 -16.992 1.00 96.12 84 LEU A CA 1
ATOM 638 C C . LEU A 1 84 ? 21.534 3.730 -17.297 1.00 96.12 84 LEU A C 1
ATOM 640 O O . LEU A 1 84 ? 22.195 4.460 -18.034 1.00 96.12 84 LEU A O 1
ATOM 644 N N . LEU A 1 85 ? 20.371 4.120 -16.769 1.00 96.19 85 LEU A N 1
ATOM 645 C CA . LEU A 1 85 ? 19.693 5.357 -17.161 1.00 96.19 85 LEU A CA 1
ATOM 646 C C . LEU A 1 85 ? 19.917 6.529 -16.197 1.00 96.19 85 LEU A C 1
ATOM 648 O O . LEU A 1 85 ? 19.881 7.673 -16.636 1.00 96.19 85 LEU A O 1
ATOM 652 N N . ARG A 1 86 ? 20.159 6.290 -14.902 1.00 96.62 86 ARG A N 1
ATOM 653 C CA . ARG A 1 86 ? 20.077 7.312 -13.836 1.00 96.62 86 ARG A CA 1
ATOM 654 C C . ARG A 1 86 ? 20.997 8.520 -14.007 1.00 96.62 86 ARG A C 1
ATOM 656 O O . ARG A 1 86 ? 20.686 9.586 -13.492 1.00 96.62 86 ARG A O 1
ATOM 663 N N . SER A 1 87 ? 22.135 8.359 -14.681 1.00 95.12 87 SER A N 1
ATOM 664 C CA . SER A 1 87 ? 23.090 9.447 -14.928 1.00 95.12 87 SER A CA 1
ATOM 665 C C . SER A 1 87 ? 22.774 10.249 -16.190 1.00 95.12 87 SER A C 1
ATOM 667 O O . SER A 1 87 ? 23.469 11.217 -16.490 1.00 95.12 87 SER A O 1
ATOM 669 N N . LEU A 1 88 ? 21.772 9.830 -16.964 1.00 95.00 88 LEU A N 1
ATOM 670 C CA . LEU A 1 88 ? 21.388 10.473 -18.209 1.00 95.00 88 LEU A CA 1
ATOM 671 C C . LEU A 1 88 ? 20.313 11.538 -17.959 1.00 95.00 88 LEU A C 1
ATOM 673 O O . LEU A 1 88 ? 19.413 11.333 -17.141 1.00 95.00 88 LEU A O 1
ATOM 677 N N . PRO A 1 89 ? 20.322 12.643 -18.723 1.00 95.38 89 PRO A N 1
ATOM 678 C CA . PRO A 1 89 ? 19.165 13.522 -18.800 1.00 95.38 89 PRO A CA 1
ATOM 679 C C . PRO A 1 89 ? 17.918 12.754 -19.285 1.00 95.38 89 PRO A C 1
ATOM 681 O O . PRO A 1 89 ? 18.049 11.893 -20.163 1.00 95.38 89 PRO A O 1
ATOM 684 N N . PRO A 1 90 ? 16.699 13.103 -18.822 1.00 95.75 90 PRO A N 1
ATOM 685 C CA . PRO A 1 90 ? 15.467 12.408 -19.213 1.00 95.75 90 PRO A CA 1
ATOM 686 C C . PRO A 1 90 ? 15.270 12.278 -20.733 1.00 95.75 90 PRO A C 1
ATOM 688 O O . PRO A 1 90 ? 14.836 11.236 -21.221 1.00 95.75 90 PRO A O 1
ATOM 691 N N . LEU A 1 91 ? 15.640 13.313 -21.499 1.00 94.75 91 LEU A N 1
ATOM 692 C CA . LEU A 1 91 ? 15.554 13.300 -22.963 1.00 94.75 91 LEU A CA 1
ATOM 693 C C . LEU A 1 91 ? 16.506 12.272 -23.598 1.00 94.75 91 LEU A C 1
ATOM 695 O O . LEU A 1 91 ? 16.128 11.585 -24.542 1.00 94.75 91 LEU A O 1
ATOM 699 N N . ALA A 1 92 ? 17.724 12.130 -23.071 1.00 94.69 92 ALA A N 1
ATOM 700 C CA . ALA A 1 92 ? 18.681 11.145 -23.568 1.00 94.69 92 ALA A CA 1
ATOM 701 C C . ALA A 1 92 ? 18.203 9.716 -23.268 1.00 94.69 92 ALA A C 1
ATOM 703 O O . ALA A 1 92 ? 18.216 8.864 -24.157 1.00 94.69 92 ALA A O 1
ATOM 704 N N . ALA A 1 93 ? 17.696 9.469 -22.055 1.00 95.94 93 ALA A N 1
ATOM 705 C CA . ALA A 1 93 ? 17.100 8.183 -21.696 1.00 95.94 93 ALA A CA 1
ATOM 706 C C . ALA A 1 93 ? 15.886 7.840 -22.578 1.00 95.94 93 ALA A C 1
ATOM 708 O O . ALA A 1 93 ? 15.781 6.712 -23.052 1.00 95.94 93 ALA A O 1
ATOM 709 N N . PHE A 1 94 ? 15.014 8.814 -22.869 1.00 96.62 94 PHE A N 1
ATOM 710 C CA . PHE A 1 94 ? 13.896 8.647 -23.807 1.00 96.62 94 PHE A CA 1
ATOM 711 C C . PHE A 1 94 ? 14.368 8.195 -25.198 1.00 96.62 94 PHE A C 1
ATOM 713 O O . PHE A 1 94 ? 13.815 7.249 -25.762 1.00 96.62 94 PHE A O 1
ATOM 720 N N . VAL A 1 95 ? 15.406 8.839 -25.745 1.00 95.00 95 VAL A N 1
ATOM 721 C CA . VAL A 1 95 ? 15.969 8.474 -27.055 1.00 95.00 95 VAL A CA 1
ATOM 722 C C . VAL A 1 95 ? 16.533 7.052 -27.036 1.00 95.00 95 VAL A C 1
ATOM 724 O O . VAL A 1 95 ? 16.282 6.295 -27.972 1.00 95.00 95 VAL A O 1
ATOM 727 N N . LEU A 1 96 ? 17.256 6.654 -25.982 1.00 95.25 96 LEU A N 1
ATOM 728 C CA . LEU A 1 96 ? 17.784 5.288 -25.860 1.00 95.25 96 LEU A CA 1
ATOM 729 C C . LEU A 1 96 ? 16.666 4.245 -25.741 1.00 95.25 96 LEU A C 1
ATOM 731 O O . LEU A 1 96 ? 16.706 3.236 -26.442 1.00 95.25 96 LEU A O 1
ATOM 735 N N . LEU A 1 97 ? 15.645 4.510 -24.922 1.00 96.19 97 LEU A N 1
ATOM 736 C CA . LEU A 1 97 ? 14.478 3.635 -24.772 1.00 96.19 97 LEU A CA 1
ATOM 737 C C . LEU A 1 97 ? 13.703 3.490 -26.095 1.00 96.19 97 LEU A C 1
ATOM 739 O O . LEU A 1 97 ? 13.313 2.391 -26.479 1.00 96.19 97 LEU A O 1
ATOM 743 N N . SER A 1 98 ? 13.555 4.578 -26.850 1.00 95.88 98 SER A N 1
ATOM 744 C CA . SER A 1 98 ? 12.928 4.537 -28.177 1.00 95.88 98 SER A CA 1
ATOM 745 C C . SER A 1 98 ? 13.755 3.708 -29.170 1.00 95.88 98 SER A C 1
ATOM 747 O O . SER A 1 98 ? 13.205 2.951 -29.967 1.00 95.88 98 SER A O 1
ATOM 749 N N . ARG A 1 99 ? 15.092 3.796 -29.105 1.00 94.44 99 ARG A N 1
ATOM 750 C CA . ARG A 1 99 ? 16.005 3.017 -29.961 1.00 94.44 99 ARG A CA 1
ATOM 751 C C . ARG A 1 99 ? 15.965 1.515 -29.687 1.00 94.44 99 ARG A C 1
ATOM 753 O O . ARG A 1 99 ? 16.112 0.749 -30.632 1.00 94.44 99 ARG A O 1
ATOM 760 N N . VAL A 1 100 ? 15.738 1.090 -28.442 1.00 95.12 100 VAL A N 1
ATOM 761 C CA . VAL A 1 100 ? 15.526 -0.339 -28.115 1.00 95.12 100 VAL A CA 1
ATOM 762 C C . VAL A 1 100 ? 14.120 -0.830 -28.470 1.00 95.12 100 VAL A C 1
ATOM 764 O O . VAL A 1 100 ? 13.793 -1.999 -28.277 1.00 95.12 100 VAL A O 1
ATOM 767 N N . GLY A 1 101 ? 13.295 0.048 -29.042 1.00 94.69 101 GLY A N 1
ATOM 768 C CA . GLY A 1 101 ? 12.005 -0.300 -29.609 1.00 94.69 101 GLY A CA 1
ATOM 769 C C . GLY A 1 101 ? 10.841 -0.162 -28.642 1.00 94.69 101 GLY A C 1
ATOM 770 O O . GLY A 1 101 ? 9.816 -0.785 -28.900 1.00 94.69 101 GLY A O 1
ATOM 771 N N . PHE A 1 102 ? 10.959 0.618 -27.561 1.00 96.81 102 PHE A N 1
ATOM 772 C CA . PHE A 1 102 ? 9.774 1.069 -26.830 1.00 96.81 102 PHE A CA 1
ATOM 773 C C . PHE A 1 102 ? 8.988 2.080 -27.662 1.00 96.81 102 PHE A C 1
ATOM 775 O O . PHE A 1 102 ? 9.571 2.921 -28.349 1.00 96.81 102 PHE A O 1
ATOM 782 N N . ASP A 1 103 ? 7.662 2.025 -27.577 1.00 97.19 103 ASP A N 1
ATOM 783 C CA . ASP A 1 103 ? 6.830 3.079 -28.141 1.00 97.19 103 ASP A CA 1
ATOM 784 C C . ASP A 1 103 ? 7.085 4.424 -27.415 1.00 97.19 103 ASP A C 1
ATOM 786 O O . ASP A 1 103 ? 7.526 4.433 -26.259 1.00 97.19 103 ASP A O 1
ATOM 790 N N . PRO A 1 104 ? 6.788 5.574 -28.049 1.00 96.81 104 PRO A N 1
ATOM 791 C CA . PRO A 1 104 ? 7.092 6.881 -27.468 1.00 96.81 104 PRO A CA 1
ATOM 792 C C . PRO A 1 104 ? 6.450 7.150 -26.098 1.00 96.81 104 PRO A C 1
ATOM 794 O O . PRO A 1 104 ? 7.067 7.803 -25.257 1.00 96.81 104 PRO A O 1
ATOM 797 N N . SER A 1 105 ? 5.236 6.657 -25.843 1.00 96.88 105 SER A N 1
ATOM 798 C CA . SER A 1 105 ? 4.568 6.840 -24.551 1.00 96.88 105 SER A CA 1
ATOM 799 C C . SER A 1 105 ? 5.298 6.070 -23.451 1.00 96.88 105 SER A C 1
ATOM 801 O O . SER A 1 105 ? 5.694 6.655 -22.438 1.00 96.88 105 SER A O 1
ATOM 803 N N . THR A 1 106 ? 5.576 4.784 -23.686 1.00 96.88 106 THR A N 1
ATOM 804 C CA . THR A 1 106 ? 6.329 3.943 -22.744 1.00 96.88 106 THR A CA 1
ATOM 805 C C . THR A 1 106 ? 7.740 4.473 -22.516 1.00 96.88 106 THR A C 1
ATOM 807 O O . THR A 1 106 ? 8.156 4.629 -21.369 1.00 96.88 106 THR A O 1
ATOM 810 N N . ALA A 1 107 ? 8.466 4.830 -23.579 1.00 96.94 107 ALA A N 1
ATOM 811 C CA . ALA A 1 107 ? 9.807 5.396 -23.467 1.00 96.94 107 ALA A CA 1
ATOM 812 C C . ALA A 1 107 ? 9.823 6.674 -22.611 1.00 96.94 107 ALA A C 1
ATOM 814 O O . ALA A 1 107 ? 10.729 6.859 -21.799 1.00 96.94 107 ALA A O 1
ATOM 815 N N . ASN A 1 108 ? 8.816 7.543 -22.754 1.00 97.12 108 ASN A N 1
ATOM 816 C CA . ASN A 1 108 ? 8.707 8.779 -21.979 1.00 97.12 108 ASN A CA 1
ATOM 817 C C . ASN A 1 108 ? 8.346 8.525 -20.507 1.00 97.12 108 ASN A C 1
ATOM 819 O O . ASN A 1 108 ? 8.891 9.171 -19.613 1.00 97.12 108 ASN A O 1
ATOM 823 N N . THR A 1 109 ? 7.445 7.580 -20.235 1.00 96.69 109 THR A N 1
ATOM 824 C CA . THR A 1 109 ? 7.111 7.180 -18.861 1.00 96.69 109 THR A CA 1
ATOM 825 C C . THR A 1 109 ? 8.337 6.605 -18.157 1.00 96.69 109 THR A C 1
ATOM 827 O O . THR A 1 109 ? 8.718 7.080 -17.086 1.00 96.69 109 THR A O 1
ATOM 830 N N . LEU A 1 110 ? 8.999 5.624 -18.775 1.00 96.75 110 LEU A N 1
ATOM 831 C CA . LEU A 1 110 ? 10.151 4.949 -18.183 1.00 96.75 110 LEU A CA 1
ATOM 832 C C . LEU A 1 110 ? 11.352 5.887 -18.022 1.00 96.75 110 LEU A C 1
ATOM 834 O O . LEU A 1 110 ? 12.015 5.831 -16.987 1.00 96.75 110 LEU A O 1
ATOM 838 N N . SER A 1 111 ? 11.615 6.783 -18.984 1.00 97.06 111 SER A N 1
ATOM 839 C CA . SER A 1 111 ? 12.723 7.738 -18.867 1.00 97.06 111 SER A CA 1
ATOM 840 C C . SER A 1 111 ? 12.563 8.610 -17.625 1.00 97.06 111 SER A C 1
ATOM 842 O O . SER A 1 111 ? 13.457 8.647 -16.788 1.00 97.06 111 SER A O 1
ATOM 844 N N . ARG A 1 112 ? 11.390 9.221 -17.425 1.00 96.62 112 ARG A N 1
ATOM 845 C CA . ARG A 1 112 ? 11.114 10.074 -16.260 1.00 96.62 112 ARG A CA 1
ATOM 846 C C . ARG A 1 112 ? 11.255 9.320 -14.943 1.00 96.62 112 ARG A C 1
ATOM 848 O O . ARG A 1 112 ? 11.764 9.880 -13.974 1.00 96.62 112 ARG A O 1
ATOM 855 N N . VAL A 1 113 ? 10.799 8.071 -14.902 1.00 95.75 113 VAL A N 1
ATOM 856 C CA . VAL A 1 113 ? 10.848 7.258 -13.686 1.00 95.75 113 VAL A CA 1
ATOM 857 C C . VAL A 1 113 ? 12.276 6.827 -13.354 1.00 95.75 113 VAL A C 1
ATOM 859 O O . VAL A 1 113 ? 12.678 6.914 -12.195 1.00 95.75 113 VAL A O 1
ATOM 862 N N . PHE A 1 114 ? 13.072 6.401 -14.335 1.00 97.00 114 PHE A N 1
ATOM 863 C CA . PHE A 1 114 ? 14.411 5.867 -14.074 1.00 97.00 114 PHE A CA 1
ATOM 864 C C . PHE A 1 114 ? 15.514 6.928 -13.993 1.00 97.00 114 PHE A C 1
ATOM 866 O O . PHE A 1 114 ? 16.538 6.667 -13.361 1.00 97.00 114 PHE A O 1
ATOM 873 N N . THR A 1 115 ? 15.306 8.128 -14.545 1.00 97.12 115 THR A N 1
ATOM 874 C CA . THR A 1 115 ? 16.268 9.242 -14.440 1.00 97.12 115 THR A CA 1
ATOM 875 C C . THR A 1 115 ? 15.965 10.226 -13.310 1.00 97.12 115 THR A C 1
ATOM 877 O O . THR A 1 115 ? 16.674 11.220 -13.170 1.00 97.12 115 THR A O 1
ATOM 880 N N . CYS A 1 116 ? 14.895 10.031 -12.531 1.00 95.88 116 CYS A N 1
ATOM 881 C CA . CYS A 1 116 ? 14.624 10.902 -11.387 1.00 95.88 116 CYS A CA 1
ATOM 882 C C . CYS A 1 116 ? 15.633 10.677 -10.245 1.00 95.88 116 CYS A C 1
ATOM 884 O O . CYS A 1 116 ? 16.327 9.652 -10.189 1.00 95.88 116 CYS A O 1
ATOM 886 N N . ASP A 1 117 ? 15.708 11.644 -9.325 1.00 96.69 117 ASP A N 1
ATOM 887 C CA . ASP A 1 117 ? 16.568 11.544 -8.146 1.00 96.69 117 ASP A CA 1
ATOM 888 C C . ASP A 1 117 ? 16.222 10.319 -7.278 1.00 96.69 117 ASP A C 1
ATOM 890 O O . ASP A 1 117 ? 15.143 9.731 -7.376 1.00 96.69 117 ASP A O 1
ATOM 894 N N . ASP A 1 118 ? 17.150 9.913 -6.410 1.00 95.38 118 ASP A N 1
ATOM 895 C CA . ASP A 1 118 ? 16.969 8.720 -5.581 1.00 95.38 118 ASP A CA 1
ATOM 896 C C . ASP A 1 118 ? 15.744 8.792 -4.674 1.00 95.38 118 ASP A C 1
ATOM 898 O O . ASP A 1 118 ? 15.040 7.793 -4.532 1.00 95.38 118 ASP A O 1
ATOM 902 N N . ALA A 1 119 ? 15.422 9.950 -4.103 1.00 92.75 119 ALA A N 1
ATOM 903 C CA . ALA A 1 119 ? 14.252 10.069 -3.246 1.00 92.75 119 ALA A CA 1
ATOM 904 C C . ALA A 1 119 ? 12.954 9.894 -4.057 1.00 92.75 119 ALA A C 1
ATOM 906 O O . ALA A 1 119 ? 12.044 9.180 -3.626 1.00 92.75 119 ALA A O 1
ATOM 907 N N . ALA A 1 120 ? 12.874 10.498 -5.243 1.00 92.56 120 ALA A N 1
ATOM 908 C CA . ALA A 1 120 ? 11.763 10.361 -6.174 1.00 92.56 120 ALA A CA 1
ATOM 909 C C . ALA A 1 120 ? 11.623 8.924 -6.685 1.00 92.56 120 ALA A C 1
ATOM 911 O O . ALA A 1 120 ? 10.515 8.381 -6.672 1.00 92.56 120 ALA A O 1
ATOM 912 N N . TYR A 1 121 ? 12.726 8.266 -7.038 1.00 93.94 121 TYR A N 1
ATOM 913 C CA . TYR A 1 121 ? 12.692 6.876 -7.474 1.00 93.94 121 TYR A CA 1
ATOM 914 C C . TYR A 1 121 ? 12.239 5.953 -6.354 1.00 93.94 121 TYR A C 1
ATOM 916 O O . TYR A 1 121 ? 11.384 5.105 -6.578 1.00 93.94 121 TYR A O 1
ATOM 924 N N . GLN A 1 122 ? 12.749 6.124 -5.132 1.00 91.44 122 GLN A N 1
ATOM 925 C CA . GLN A 1 122 ? 12.332 5.299 -3.997 1.00 91.44 122 GLN A CA 1
ATOM 926 C C . GLN A 1 122 ? 10.834 5.454 -3.695 1.00 91.44 122 GLN A C 1
ATOM 928 O O . GLN A 1 122 ? 10.182 4.465 -3.365 1.00 91.44 122 GLN A O 1
ATOM 933 N N . ARG A 1 123 ? 10.264 6.659 -3.860 1.00 85.62 123 ARG A N 1
ATOM 934 C CA . ARG A 1 123 ? 8.809 6.897 -3.756 1.00 85.62 123 ARG A CA 1
ATOM 935 C C . ARG A 1 123 ? 8.014 6.280 -4.916 1.00 85.62 123 ARG A C 1
ATOM 937 O O . ARG A 1 123 ? 6.864 5.876 -4.730 1.00 85.62 123 ARG A O 1
ATOM 944 N N . THR A 1 124 ? 8.601 6.222 -6.110 1.00 85.06 124 THR A N 1
ATOM 945 C CA . THR A 1 124 ? 7.892 5.836 -7.340 1.00 85.06 124 THR A CA 1
ATOM 946 C C . THR A 1 124 ? 8.007 4.352 -7.663 1.00 85.06 124 THR A C 1
ATOM 948 O O . THR A 1 124 ? 7.023 3.773 -8.079 1.00 85.06 124 THR A O 1
ATOM 951 N N . ILE A 1 125 ? 9.157 3.715 -7.462 1.00 92.31 125 ILE A N 1
ATOM 952 C CA . ILE A 1 125 ? 9.380 2.295 -7.777 1.00 92.31 125 ILE A CA 1
ATOM 953 C C . ILE A 1 125 ? 10.280 1.618 -6.738 1.00 92.31 125 ILE A C 1
ATOM 955 O O . ILE A 1 125 ? 9.979 0.517 -6.300 1.00 92.31 125 ILE A O 1
ATOM 959 N N . GLY A 1 126 ? 11.364 2.255 -6.283 1.00 88.38 126 GLY A N 1
ATOM 960 C CA . GLY A 1 126 ? 12.455 1.557 -5.582 1.00 88.38 126 GLY A CA 1
ATOM 961 C C . GLY A 1 126 ? 12.084 0.801 -4.296 1.00 88.38 126 GLY A C 1
ATOM 962 O O . GLY A 1 126 ? 12.712 -0.219 -3.987 1.00 88.38 126 GLY A O 1
ATOM 963 N N . LYS A 1 127 ? 11.059 1.261 -3.565 1.00 89.12 127 LYS A N 1
ATOM 964 C CA . LYS A 1 127 ? 10.538 0.596 -2.355 1.00 89.12 127 LYS A CA 1
ATOM 965 C C . LYS A 1 127 ? 9.411 -0.411 -2.624 1.00 89.12 127 LYS A C 1
ATOM 967 O O . LYS A 1 127 ? 8.972 -1.064 -1.686 1.00 89.12 127 LYS A O 1
ATOM 972 N N . ARG A 1 128 ? 8.936 -0.530 -3.866 1.00 91.06 128 ARG A N 1
ATOM 973 C CA . ARG A 1 128 ? 7.795 -1.364 -4.266 1.00 91.06 128 ARG A CA 1
ATOM 974 C C . ARG A 1 128 ? 8.274 -2.778 -4.613 1.00 91.06 128 ARG A C 1
ATOM 976 O O . ARG A 1 128 ? 8.490 -3.092 -5.776 1.00 91.06 128 ARG A O 1
ATOM 983 N N . GLN A 1 129 ? 8.501 -3.609 -3.596 1.00 88.56 129 GLN A N 1
ATOM 984 C CA . GLN A 1 129 ? 9.081 -4.952 -3.730 1.00 88.56 129 GLN A CA 1
ATOM 985 C C . GLN A 1 129 ? 8.311 -5.872 -4.682 1.00 88.56 129 GLN A C 1
ATOM 987 O O . GLN A 1 129 ? 8.941 -6.676 -5.359 1.00 88.56 129 GLN A O 1
ATOM 992 N N . TYR A 1 130 ? 6.989 -5.714 -4.754 1.00 89.56 130 TYR A N 1
ATOM 993 C CA . TYR A 1 130 ? 6.108 -6.552 -5.569 1.00 89.56 130 TYR A CA 1
ATOM 994 C C . TYR A 1 130 ? 5.730 -5.920 -6.921 1.00 89.56 130 TYR A C 1
ATOM 996 O O . TYR A 1 130 ? 4.919 -6.482 -7.650 1.00 89.56 130 TYR A O 1
ATOM 1004 N N . LEU A 1 131 ? 6.284 -4.748 -7.275 1.00 94.25 131 LEU A N 1
ATOM 1005 C CA . LEU A 1 131 ? 5.973 -4.118 -8.561 1.00 94.25 131 LEU A CA 1
ATOM 1006 C C . LEU A 1 131 ? 6.691 -4.874 -9.674 1.00 94.25 131 LEU A C 1
ATOM 1008 O O . LEU A 1 131 ? 7.921 -4.931 -9.683 1.00 94.25 131 LEU A O 1
ATOM 1012 N N . THR A 1 132 ? 5.927 -5.355 -10.650 1.00 94.06 132 THR A N 1
ATOM 1013 C CA . THR A 1 132 ? 6.462 -6.010 -11.845 1.00 94.06 132 THR A CA 1
ATOM 1014 C C . THR A 1 132 ? 5.920 -5.316 -13.086 1.00 94.06 132 THR A C 1
ATOM 1016 O O . THR A 1 132 ? 4.710 -5.200 -13.267 1.00 94.06 132 THR A O 1
ATOM 1019 N N . LEU A 1 133 ? 6.813 -4.841 -13.956 1.00 95.56 133 LEU A N 1
ATOM 1020 C CA . LEU A 1 133 ? 6.410 -4.189 -15.200 1.00 95.56 133 LEU A CA 1
ATOM 1021 C C . LEU A 1 133 ? 6.338 -5.220 -16.321 1.00 95.56 133 LEU A C 1
ATOM 1023 O O . LEU A 1 133 ? 7.319 -5.888 -16.640 1.00 95.56 133 LEU A O 1
ATOM 1027 N N . TYR A 1 134 ? 5.171 -5.329 -16.933 1.00 94.75 134 TYR A N 1
ATOM 1028 C CA . TYR A 1 134 ? 4.906 -6.201 -18.059 1.00 94.75 134 TYR A CA 1
ATOM 1029 C C . TYR A 1 134 ? 4.862 -5.382 -19.339 1.00 94.75 134 TYR A C 1
ATOM 1031 O O . TYR A 1 134 ? 4.394 -4.240 -19.362 1.00 94.75 134 TYR A O 1
ATOM 1039 N N . PHE A 1 135 ? 5.311 -6.005 -20.422 1.00 95.62 135 PHE A N 1
ATOM 1040 C CA . PHE A 1 135 ? 5.372 -5.380 -21.732 1.00 95.62 135 PHE A CA 1
ATOM 1041 C C . PHE A 1 135 ? 4.690 -6.253 -22.772 1.00 95.62 135 PHE A C 1
ATOM 1043 O O . PHE A 1 135 ? 4.759 -7.481 -22.728 1.00 95.62 135 PHE A O 1
ATOM 1050 N N . GLU A 1 136 ? 4.058 -5.611 -23.743 1.00 95.38 136 GLU A N 1
ATOM 1051 C CA . GLU A 1 136 ? 3.472 -6.267 -24.903 1.00 95.38 136 GLU A CA 1
ATOM 1052 C C . GLU A 1 136 ? 3.984 -5.611 -26.188 1.00 95.38 136 GLU A C 1
ATOM 1054 O O . GLU A 1 136 ? 4.228 -4.404 -26.253 1.00 95.38 136 GLU A O 1
ATOM 1059 N N . LYS A 1 137 ? 4.181 -6.415 -27.233 1.00 95.62 137 LYS A N 1
ATOM 1060 C CA . LYS A 1 137 ? 4.710 -5.928 -28.507 1.00 95.62 137 LYS A CA 1
ATOM 1061 C C . LYS A 1 137 ? 3.571 -5.433 -29.396 1.00 95.62 137 LYS A C 1
ATOM 1063 O O . LYS A 1 137 ? 2.781 -6.224 -29.905 1.00 95.62 137 LYS A O 1
ATOM 1068 N N . GLY A 1 138 ? 3.487 -4.119 -29.585 1.00 91.88 138 GLY A N 1
ATOM 1069 C CA . GLY A 1 138 ? 2.559 -3.460 -30.500 1.00 91.88 138 GLY A CA 1
ATOM 1070 C C . GLY A 1 138 ? 3.168 -3.168 -31.877 1.00 91.88 138 GLY A C 1
ATOM 1071 O O . GLY A 1 138 ? 4.315 -3.503 -32.169 1.00 91.88 138 GLY A O 1
ATOM 1072 N N . LYS A 1 139 ? 2.394 -2.486 -32.735 1.00 92.56 139 LYS A N 1
ATOM 1073 C CA . LYS A 1 139 ? 2.848 -2.052 -34.073 1.00 92.56 139 LYS A CA 1
ATOM 1074 C C . LYS A 1 139 ? 3.970 -1.010 -34.015 1.00 92.56 139 LYS A C 1
ATOM 1076 O O . LYS A 1 139 ? 4.805 -0.970 -34.908 1.00 92.56 139 LYS A O 1
ATOM 1081 N N . SER A 1 140 ? 3.956 -0.162 -32.988 1.00 92.06 140 SER A N 1
ATOM 1082 C CA . SER A 1 140 ? 4.899 0.944 -32.785 1.00 92.06 140 SER A CA 1
ATOM 1083 C C . SER A 1 140 ? 6.089 0.583 -31.895 1.00 92.06 140 SER A C 1
ATOM 1085 O O . SER A 1 140 ? 6.903 1.455 -31.615 1.00 92.06 140 SER A O 1
ATOM 1087 N N . GLY A 1 141 ? 6.178 -0.668 -31.435 1.00 94.56 141 GLY A N 1
ATOM 1088 C CA . GLY A 1 141 ? 7.187 -1.105 -30.476 1.00 94.56 141 GLY A CA 1
ATOM 1089 C C . GLY A 1 141 ? 6.591 -1.799 -29.257 1.00 94.56 141 GLY A C 1
ATOM 1090 O O . GLY A 1 141 ? 5.401 -2.114 -29.208 1.00 94.56 141 GLY A O 1
ATOM 1091 N N . TRP A 1 142 ? 7.445 -2.056 -28.279 1.00 97.25 142 TRP A N 1
ATOM 1092 C CA . TRP A 1 142 ? 7.071 -2.537 -26.961 1.00 97.25 142 TRP A CA 1
ATOM 1093 C C . TRP A 1 142 ? 6.365 -1.439 -26.184 1.00 97.25 142 TRP A C 1
ATOM 1095 O O . TRP A 1 142 ? 6.852 -0.313 -26.113 1.00 97.25 142 TRP A O 1
ATOM 1105 N N . LYS A 1 143 ? 5.233 -1.788 -25.590 1.00 97.00 143 LYS A N 1
ATOM 1106 C CA . LYS A 1 143 ? 4.478 -0.914 -24.703 1.00 97.00 143 LYS A CA 1
ATOM 1107 C C . LYS A 1 143 ? 4.330 -1.559 -23.340 1.00 97.00 143 LYS A C 1
ATOM 1109 O O . LYS A 1 143 ? 4.282 -2.788 -23.261 1.00 97.00 143 LYS A O 1
ATOM 1114 N N . LEU A 1 144 ? 4.251 -0.751 -22.286 1.00 96.44 144 LEU A N 1
ATOM 1115 C CA . LEU A 1 144 ? 3.737 -1.242 -21.010 1.00 96.44 144 LEU A CA 1
ATOM 1116 C C . LEU A 1 144 ? 2.352 -1.846 -21.250 1.00 96.44 144 LEU A C 1
ATOM 1118 O O . LEU A 1 144 ? 1.560 -1.319 -22.037 1.00 96.44 144 LEU A O 1
ATOM 1122 N N . THR A 1 145 ? 2.055 -2.966 -20.597 1.00 95.19 145 THR A N 1
ATOM 1123 C CA . THR A 1 145 ? 0.667 -3.422 -20.551 1.00 95.19 145 THR A CA 1
ATOM 1124 C C . THR A 1 145 ? -0.165 -2.366 -19.829 1.00 95.19 145 THR A C 1
ATOM 1126 O O . THR A 1 145 ? 0.331 -1.666 -18.941 1.00 95.19 145 THR A O 1
ATOM 1129 N N . ARG A 1 146 ? -1.455 -2.287 -20.167 1.00 93.75 146 ARG A N 1
ATOM 1130 C CA . ARG A 1 146 ? -2.405 -1.399 -19.479 1.00 93.75 146 ARG A CA 1
ATOM 1131 C C . ARG A 1 146 ? -2.316 -1.539 -17.957 1.00 93.75 146 ARG A C 1
ATOM 1133 O O . ARG A 1 146 ? -2.387 -0.558 -17.232 1.00 93.75 146 ARG A O 1
ATOM 1140 N N . ASP A 1 147 ? -2.141 -2.763 -17.482 1.00 91.50 147 ASP A N 1
ATOM 1141 C CA . ASP A 1 147 ? -2.071 -3.050 -16.056 1.00 91.50 147 ASP A CA 1
ATOM 1142 C C . ASP A 1 147 ? -0.818 -2.473 -15.407 1.00 91.50 147 ASP A C 1
ATOM 1144 O O . ASP A 1 147 ? -0.911 -1.868 -14.348 1.00 91.50 147 ASP A O 1
ATOM 1148 N N . SER A 1 148 ? 0.346 -2.588 -16.050 1.00 94.25 148 SER A N 1
ATOM 1149 C CA . SER A 1 148 ? 1.566 -1.967 -15.533 1.00 94.25 148 SER A CA 1
ATOM 1150 C C . SER A 1 148 ? 1.510 -0.439 -15.584 1.00 94.25 148 SER A C 1
ATOM 1152 O O . SER A 1 148 ? 2.053 0.217 -14.696 1.00 94.25 148 SER A O 1
ATOM 1154 N N . GLU A 1 149 ? 0.824 0.149 -16.568 1.00 94.19 149 GLU A N 1
ATOM 1155 C CA . GLU A 1 149 ? 0.532 1.589 -16.563 1.00 94.19 149 GLU A CA 1
ATOM 1156 C C . GLU A 1 149 ? -0.371 1.982 -15.384 1.00 94.19 149 GLU A C 1
ATOM 1158 O O . GLU A 1 149 ? -0.107 2.982 -14.709 1.00 94.19 149 GLU A O 1
ATOM 1163 N N . GLU A 1 150 ? -1.412 1.194 -15.103 1.00 92.62 150 GLU A N 1
ATOM 1164 C CA . GLU A 1 150 ? -2.287 1.387 -13.942 1.00 92.62 150 GLU A CA 1
ATOM 1165 C C . GLU A 1 150 ? -1.498 1.232 -12.624 1.00 92.62 150 GLU A C 1
ATOM 1167 O O . GLU A 1 150 ? -1.617 2.083 -11.741 1.00 92.62 150 GLU A O 1
ATOM 1172 N N . GLU A 1 151 ? -0.609 0.236 -12.508 1.00 92.56 151 GLU A N 1
ATOM 1173 C CA . GLU A 1 151 ? 0.210 -0.006 -11.309 1.00 92.56 151 GLU A CA 1
ATOM 1174 C C . GLU A 1 151 ? 1.184 1.134 -10.982 1.00 92.56 151 GLU A C 1
ATOM 1176 O O . GLU A 1 151 ? 1.397 1.489 -9.814 1.00 92.56 151 GLU A O 1
ATOM 1181 N N . LEU A 1 152 ? 1.759 1.770 -12.005 1.00 92.38 152 LEU A N 1
ATOM 1182 C CA . LEU A 1 152 ? 2.613 2.944 -11.812 1.00 92.38 152 LEU A CA 1
ATOM 1183 C C . LEU A 1 152 ? 1.839 4.124 -11.205 1.00 92.38 152 LEU A C 1
ATOM 1185 O O . LEU A 1 152 ? 2.421 4.906 -10.444 1.00 92.38 152 LEU A O 1
ATOM 1189 N N . ASN A 1 153 ? 0.534 4.198 -11.474 1.00 91.19 153 ASN A N 1
ATOM 1190 C CA . ASN A 1 153 ? -0.364 5.279 -11.074 1.00 91.19 153 ASN A CA 1
ATOM 1191 C C . ASN A 1 153 ? -1.300 4.915 -9.910 1.00 91.19 153 ASN A C 1
ATOM 1193 O O . ASN A 1 153 ? -2.260 5.644 -9.652 1.00 91.19 153 ASN A O 1
ATOM 1197 N N . LEU A 1 154 ? -1.031 3.820 -9.189 1.00 92.44 154 LEU A N 1
ATOM 1198 C CA . LEU A 1 154 ? -1.858 3.423 -8.051 1.00 92.44 154 LEU A CA 1
ATOM 1199 C C . LEU A 1 154 ? -1.950 4.528 -6.986 1.00 92.44 154 LEU A C 1
ATOM 1201 O O . LEU A 1 154 ? -0.940 5.180 -6.673 1.00 92.44 154 LEU A O 1
ATOM 1205 N N . PRO A 1 155 ? -3.133 4.702 -6.368 1.00 93.31 155 PRO A N 1
ATOM 1206 C CA . PRO A 1 155 ? -3.267 5.528 -5.178 1.00 93.31 155 PRO A CA 1
ATOM 1207 C C . PRO A 1 155 ? -2.400 4.975 -4.036 1.00 93.31 155 PRO A C 1
ATOM 1209 O O . PRO A 1 155 ? -1.976 3.816 -4.054 1.00 93.31 155 PRO A O 1
ATOM 1212 N N . PHE A 1 156 ? -2.094 5.824 -3.046 1.00 91.38 156 PHE A N 1
ATOM 1213 C CA . PHE A 1 156 ? -1.284 5.398 -1.899 1.00 91.38 156 PHE A CA 1
ATOM 1214 C C . PHE A 1 156 ? -1.960 4.258 -1.133 1.00 91.38 156 PHE A C 1
ATOM 1216 O O . PHE A 1 156 ? -1.345 3.206 -1.002 1.00 91.38 156 PHE A O 1
ATOM 1223 N N . HIS A 1 157 ? -3.223 4.462 -0.759 1.00 92.88 157 HIS A N 1
ATOM 1224 C CA . HIS A 1 157 ? -4.130 3.471 -0.181 1.00 92.88 157 HIS A CA 1
ATOM 1225 C C . HIS A 1 157 ? -5.114 2.956 -1.237 1.00 92.88 157 HIS A C 1
ATOM 1227 O O . HIS A 1 157 ? -5.331 3.650 -2.238 1.00 92.88 157 HIS A O 1
ATOM 1233 N N . PRO A 1 158 ? -5.682 1.749 -1.076 1.00 94.31 158 PRO A N 1
ATOM 1234 C CA . PRO A 1 158 ? -6.668 1.231 -2.012 1.00 94.31 158 PRO A CA 1
ATOM 1235 C C . PRO A 1 158 ? -7.897 2.137 -2.024 1.00 94.31 158 PRO A C 1
ATOM 1237 O O . PRO A 1 158 ? -8.335 2.627 -0.989 1.00 94.31 158 PRO A O 1
ATOM 1240 N N . LYS A 1 159 ? -8.487 2.332 -3.204 1.00 94.44 159 LYS A N 1
ATOM 1241 C CA . LYS A 1 159 ? -9.815 2.934 -3.284 1.00 94.44 159 LYS A CA 1
ATOM 1242 C C . LYS A 1 159 ? -10.844 1.845 -3.000 1.00 94.44 159 LYS A C 1
ATOM 1244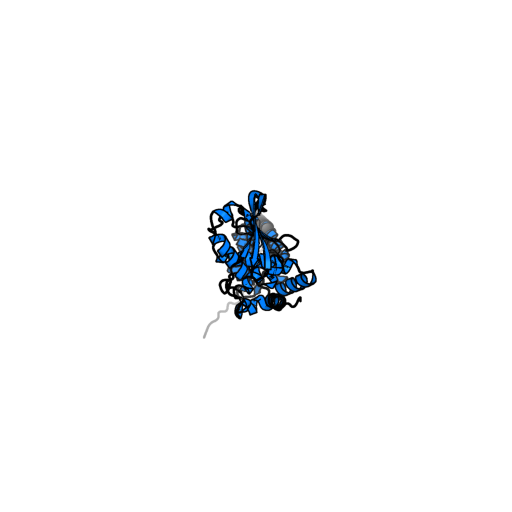 O O . LYS A 1 159 ? -10.940 0.889 -3.770 1.00 94.44 159 LYS A O 1
ATOM 1249 N N . THR A 1 160 ? -11.588 1.992 -1.914 1.00 95.81 160 THR A N 1
ATOM 1250 C CA . THR A 1 160 ? -12.693 1.098 -1.561 1.00 95.81 160 THR A CA 1
ATOM 1251 C C . THR A 1 160 ? -13.828 1.205 -2.587 1.00 95.81 160 THR A C 1
ATOM 1253 O O . THR A 1 160 ? -13.967 2.216 -3.286 1.00 95.81 160 THR A O 1
ATOM 1256 N N . VAL A 1 161 ? -14.603 0.128 -2.749 1.00 96.31 161 VAL A N 1
ATOM 1257 C CA . VAL A 1 161 ? -15.763 0.124 -3.659 1.00 96.31 161 VAL A CA 1
ATOM 1258 C C . VAL A 1 161 ? -16.925 0.868 -3.011 1.00 96.31 161 VAL A C 1
ATOM 1260 O O . VAL A 1 161 ? -17.601 1.668 -3.655 1.00 96.31 161 VAL A O 1
ATOM 1263 N N . GLU A 1 162 ? -17.106 0.625 -1.719 1.00 96.31 162 GLU A N 1
ATOM 1264 C CA . GLU A 1 162 ? -18.081 1.268 -0.854 1.00 96.31 162 GLU A CA 1
ATOM 1265 C C . GLU A 1 162 ? -17.371 1.743 0.420 1.00 96.31 162 GLU A C 1
ATOM 1267 O O . GLU A 1 162 ? -16.368 1.138 0.820 1.00 96.31 162 GLU A O 1
ATOM 1272 N N . PRO A 1 163 ? -17.883 2.788 1.096 1.00 96.19 163 PRO A N 1
ATOM 1273 C CA . PRO A 1 163 ? -17.403 3.138 2.426 1.00 96.19 163 PRO A CA 1
ATOM 1274 C C . PRO A 1 163 ? -17.442 1.916 3.346 1.00 96.19 163 PRO A C 1
ATOM 1276 O O . PRO A 1 163 ? -18.374 1.114 3.271 1.00 96.19 163 PRO A O 1
ATOM 1279 N N . LEU A 1 164 ? -16.461 1.777 4.241 1.00 96.38 164 LEU A N 1
ATOM 1280 C CA . LEU A 1 164 ? -16.489 0.684 5.211 1.00 96.38 164 LEU A CA 1
ATOM 1281 C C . LEU A 1 164 ? -17.751 0.790 6.074 1.00 96.38 164 LEU A C 1
ATOM 1283 O O . LEU A 1 164 ? -17.988 1.812 6.723 1.00 96.38 164 LEU A O 1
ATOM 1287 N N . THR A 1 165 ? -18.525 -0.293 6.089 1.00 94.25 165 THR A N 1
ATOM 1288 C CA . THR A 1 165 ? -19.719 -0.442 6.922 1.00 94.25 165 THR A CA 1
ATOM 1289 C C . THR A 1 165 ? -19.599 -1.649 7.848 1.00 94.25 165 THR A C 1
ATOM 1291 O O . THR A 1 165 ? -18.869 -2.596 7.533 1.00 94.25 165 THR A O 1
ATOM 1294 N N . PRO A 1 166 ? -20.349 -1.677 8.965 1.00 93.31 166 PRO A N 1
ATOM 1295 C CA . PRO A 1 166 ? -20.373 -2.831 9.849 1.00 93.31 166 PRO A CA 1
ATOM 1296 C C . PRO A 1 166 ? -20.735 -4.129 9.117 1.00 93.31 166 PRO A C 1
ATOM 1298 O O . PRO A 1 166 ? -21.566 -4.094 8.205 1.00 93.31 166 PRO A O 1
ATOM 1301 N N . PRO A 1 167 ? -20.192 -5.290 9.539 1.00 88.31 167 PRO A N 1
ATOM 1302 C CA . PRO A 1 167 ? -20.563 -6.571 8.954 1.00 88.31 167 PRO A CA 1
ATOM 1303 C C . PRO A 1 167 ? -22.081 -6.778 8.951 1.00 88.31 167 PRO A C 1
ATOM 1305 O O . PRO A 1 167 ? -22.780 -6.378 9.892 1.00 88.31 167 PRO A O 1
ATOM 1308 N N . ALA A 1 168 ? -22.581 -7.429 7.898 1.00 85.81 168 ALA A N 1
ATOM 1309 C CA . ALA A 1 168 ? -24.008 -7.651 7.694 1.00 85.81 168 ALA A CA 1
ATOM 1310 C C . ALA A 1 168 ? -24.680 -8.229 8.954 1.00 85.81 168 ALA A C 1
ATOM 1312 O O . ALA A 1 168 ? -24.214 -9.207 9.537 1.00 85.81 168 ALA A O 1
ATOM 1313 N N . GLY A 1 169 ? -25.777 -7.598 9.378 1.00 87.56 169 GLY A N 1
ATOM 1314 C CA . GLY A 1 169 ? -26.558 -8.011 10.546 1.00 87.56 169 GLY A CA 1
ATOM 1315 C C . GLY A 1 169 ? -26.026 -7.556 11.911 1.00 87.56 169 GLY A C 1
ATOM 1316 O O . GLY A 1 169 ? -26.748 -7.713 12.890 1.00 87.56 169 GLY A O 1
ATOM 1317 N N . LEU A 1 170 ? -24.823 -6.972 12.008 1.00 87.94 170 LEU A N 1
ATOM 1318 C CA . LEU A 1 170 ? -24.303 -6.456 13.285 1.00 87.94 170 LEU A CA 1
ATOM 1319 C C . LEU A 1 170 ? -24.627 -4.979 13.523 1.00 87.94 170 LEU A C 1
ATOM 1321 O O . LEU A 1 170 ? -24.817 -4.585 14.671 1.00 87.94 170 LEU A O 1
ATOM 1325 N N . GLY A 1 171 ? -24.678 -4.169 12.461 1.00 90.06 171 GLY A N 1
ATOM 1326 C CA . GLY A 1 171 ? -24.897 -2.724 12.567 1.00 90.06 171 GLY A CA 1
ATOM 1327 C C . GLY A 1 171 ? -23.813 -1.988 13.368 1.00 90.06 171 GLY A C 1
ATOM 1328 O O . GLY A 1 171 ? -22.800 -2.562 13.786 1.00 90.06 171 GLY A O 1
ATOM 1329 N N . MET A 1 172 ? -24.019 -0.685 13.559 1.00 93.31 172 MET A N 1
ATOM 1330 C CA . MET A 1 172 ? -23.162 0.139 14.414 1.00 93.31 172 MET A CA 1
ATOM 1331 C C . MET A 1 172 ? -23.354 -0.275 15.872 1.00 93.31 172 MET A C 1
ATOM 1333 O O . MET A 1 172 ? -24.487 -0.386 16.339 1.00 93.31 172 MET A O 1
ATOM 1337 N N . ALA A 1 173 ? -22.256 -0.509 16.582 1.00 92.31 173 ALA A N 1
ATOM 1338 C CA . ALA A 1 173 ? -22.267 -0.824 18.002 1.00 92.31 173 ALA A CA 1
ATOM 1339 C C . ALA A 1 173 ? -21.644 0.327 18.794 1.00 92.31 173 ALA A C 1
ATOM 1341 O O . ALA A 1 173 ? -20.749 1.007 18.302 1.00 92.31 173 ALA A O 1
ATOM 1342 N N . GLN A 1 174 ? -22.121 0.510 20.021 1.00 93.75 174 GLN A N 1
ATOM 1343 C CA . GLN A 1 174 ? -21.519 1.410 20.999 1.00 93.75 174 GLN A CA 1
ATOM 1344 C C . GLN A 1 174 ? -20.822 0.579 22.072 1.00 93.75 174 GLN A C 1
ATOM 1346 O O . GLN A 1 174 ? -21.361 -0.430 22.541 1.00 93.75 174 GLN A O 1
ATOM 1351 N N . GLY A 1 175 ? -19.614 0.987 22.431 1.00 92.62 175 GLY A N 1
ATOM 1352 C CA . GLY A 1 175 ? -18.827 0.393 23.489 1.00 92.62 175 GLY A CA 1
ATOM 1353 C C . GLY A 1 175 ? -19.327 0.810 24.864 1.00 92.62 175 GLY A C 1
ATOM 1354 O O . GLY A 1 175 ? -19.778 1.932 25.085 1.00 92.62 175 GLY A O 1
ATOM 1355 N N . GLU A 1 176 ? -19.208 -0.093 25.831 1.00 95.00 176 GLU A N 1
ATOM 1356 C CA . GLU A 1 176 ? -19.355 0.255 27.238 1.00 95.00 176 GLU A CA 1
ATOM 1357 C C . GLU A 1 176 ? -17.970 0.570 27.816 1.00 95.00 176 GLU A C 1
ATOM 1359 O O . GLU A 1 176 ? -17.122 -0.315 27.968 1.00 95.00 176 GLU A O 1
ATOM 1364 N N . TYR A 1 177 ? -17.740 1.840 28.147 1.00 92.44 177 TYR A N 1
ATOM 1365 C CA . TYR A 1 177 ? -16.470 2.333 28.675 1.00 92.44 177 TYR A CA 1
ATOM 1366 C C . TYR A 1 177 ? -16.517 2.388 30.202 1.00 92.44 177 TYR A C 1
ATOM 1368 O O . TYR A 1 177 ? -17.236 3.185 30.801 1.00 92.44 177 TYR A O 1
ATOM 1376 N N . LYS A 1 178 ? -15.736 1.522 30.846 1.00 90.31 178 LYS A N 1
ATOM 1377 C CA . LYS A 1 178 ? -15.674 1.353 32.302 1.00 90.31 178 LYS A CA 1
ATOM 1378 C C . LYS A 1 178 ? -14.351 1.847 32.863 1.00 90.31 178 LYS A C 1
ATOM 1380 O O . LYS A 1 178 ? -13.321 1.758 32.204 1.00 90.31 178 LYS A O 1
ATOM 1385 N N . LEU A 1 179 ? -14.399 2.259 34.132 1.00 76.56 179 LEU A N 1
ATOM 1386 C CA . LEU A 1 179 ? -13.266 2.480 35.038 1.00 76.56 179 LEU A CA 1
ATOM 1387 C C . LEU A 1 179 ? -12.047 3.152 34.382 1.00 76.56 179 LEU A C 1
ATOM 1389 O O . LEU A 1 179 ? -11.145 2.476 33.892 1.00 76.56 179 LEU A O 1
ATOM 1393 N N . ALA A 1 180 ? -11.978 4.479 34.471 1.00 82.69 180 ALA A N 1
ATOM 1394 C CA . ALA A 1 180 ? -10.764 5.221 34.155 1.00 82.69 180 ALA A CA 1
ATOM 1395 C C . ALA A 1 180 ? -9.735 5.060 35.279 1.00 82.69 180 ALA A C 1
ATOM 1397 O O . ALA A 1 180 ? -9.963 5.491 36.410 1.00 82.69 180 ALA A O 1
ATOM 1398 N N . ARG A 1 181 ? -8.596 4.434 34.974 1.00 90.94 181 ARG A N 1
ATOM 1399 C CA . ARG A 1 181 ? -7.430 4.387 35.862 1.00 90.94 181 ARG A CA 1
ATOM 1400 C C . ARG A 1 181 ? -6.371 5.362 35.346 1.00 90.94 181 ARG A C 1
ATOM 1402 O O . ARG A 1 181 ? -5.887 5.149 34.231 1.00 90.94 181 ARG A O 1
ATOM 1409 N N . PRO A 1 182 ? -5.988 6.386 36.128 1.00 95.00 182 PRO A N 1
ATOM 1410 C CA . PRO A 1 182 ? -4.817 7.192 35.817 1.00 95.00 182 PRO A CA 1
ATOM 1411 C C . PRO A 1 182 ? -3.577 6.305 35.717 1.00 95.00 182 PRO A C 1
ATOM 1413 O O . PRO A 1 182 ? -3.339 5.459 36.580 1.00 95.00 182 PRO A O 1
ATOM 1416 N N . MET A 1 183 ? -2.796 6.493 34.658 1.00 96.12 183 MET A N 1
ATOM 1417 C CA . MET A 1 183 ? -1.514 5.814 34.453 1.00 96.12 183 MET A CA 1
ATOM 1418 C C . MET A 1 183 ? -0.321 6.697 34.846 1.00 96.12 183 MET A C 1
ATOM 1420 O O . MET A 1 183 ? 0.812 6.223 34.849 1.00 96.12 183 MET A O 1
ATOM 1424 N N . GLY A 1 184 ? -0.566 7.966 35.192 1.00 95.44 184 GLY A N 1
ATOM 1425 C CA . GLY A 1 184 ? 0.490 8.965 35.326 1.00 95.44 184 GLY A CA 1
ATOM 1426 C C . GLY A 1 184 ? 1.081 9.312 33.960 1.00 95.44 184 GLY A C 1
ATOM 1427 O O . GLY A 1 184 ? 0.387 9.235 32.948 1.00 95.44 184 GLY A O 1
ATOM 1428 N N . GLN A 1 185 ? 2.358 9.697 33.935 1.00 97.25 185 GLN A N 1
ATOM 1429 C CA . GLN A 1 185 ? 3.077 9.962 32.688 1.00 97.25 185 GLN A CA 1
ATOM 1430 C C . GLN A 1 185 ? 3.290 8.664 31.902 1.00 97.25 185 GLN A C 1
ATOM 1432 O O . GLN A 1 185 ? 3.939 7.737 32.386 1.00 97.25 185 GLN A O 1
ATOM 1437 N N . PHE A 1 186 ? 2.758 8.619 30.685 1.00 95.50 186 PHE A N 1
ATOM 1438 C CA . PHE A 1 186 ? 2.908 7.518 29.744 1.00 95.50 186 PHE A CA 1
ATOM 1439 C C . PHE A 1 186 ? 3.636 8.013 28.496 1.00 95.50 186 PHE A C 1
ATOM 1441 O O . PHE A 1 186 ? 3.296 9.066 27.955 1.00 95.50 186 PHE A O 1
ATOM 1448 N N . VAL A 1 187 ? 4.631 7.248 28.045 1.00 94.44 187 VAL A N 1
ATOM 1449 C CA . VAL A 1 187 ? 5.353 7.523 26.800 1.00 94.44 187 VAL A CA 1
ATOM 1450 C C . VAL A 1 187 ? 4.675 6.748 25.679 1.00 94.44 187 VAL A C 1
ATOM 1452 O O . VAL A 1 187 ? 4.709 5.517 25.645 1.00 94.44 187 VAL A O 1
ATOM 1455 N N . PHE A 1 188 ? 4.035 7.490 24.789 1.00 92.25 188 PHE A N 1
ATOM 1456 C CA . PHE A 1 188 ? 3.379 6.978 23.599 1.00 92.25 188 PHE A CA 1
ATOM 1457 C C . PHE A 1 188 ? 4.407 6.593 22.523 1.00 92.25 188 PHE A C 1
ATOM 1459 O O . PHE A 1 188 ? 5.589 6.930 22.612 1.00 92.25 188 PHE A O 1
ATOM 1466 N N . GLU A 1 189 ? 3.976 5.861 21.499 1.00 88.69 189 GLU A N 1
ATOM 1467 C CA . GLU A 1 189 ? 4.875 5.367 20.446 1.00 88.69 189 GLU A CA 1
ATOM 1468 C C . GLU A 1 189 ? 5.368 6.486 19.525 1.00 88.69 189 GLU A C 1
ATOM 1470 O O . GLU A 1 189 ? 6.444 6.386 18.935 1.00 88.69 189 GLU A O 1
ATOM 1475 N N . SER A 1 190 ? 4.633 7.595 19.469 1.00 87.75 190 SER A N 1
ATOM 1476 C CA . SER A 1 190 ? 5.081 8.862 18.889 1.00 87.75 190 SER A CA 1
ATOM 1477 C C . SER A 1 190 ? 6.276 9.489 19.614 1.00 87.75 190 SER A C 1
ATOM 1479 O O . SER A 1 190 ? 6.892 10.418 19.095 1.00 87.75 190 SER A O 1
ATOM 1481 N N . GLY A 1 191 ? 6.604 9.010 20.817 1.00 90.31 191 GLY A N 1
ATOM 1482 C CA . GLY A 1 191 ? 7.577 9.618 21.722 1.00 90.31 191 GLY A CA 1
ATOM 1483 C C . GLY A 1 191 ? 6.993 10.735 22.590 1.00 90.31 191 GLY A C 1
ATOM 1484 O O . GLY A 1 191 ? 7.699 11.263 23.449 1.00 90.31 191 GLY A O 1
ATOM 1485 N N . VAL A 1 192 ? 5.715 11.088 22.411 1.00 90.88 192 VAL A N 1
ATOM 1486 C CA . VAL A 1 192 ? 5.023 12.031 23.297 1.00 90.88 192 VAL A CA 1
ATOM 1487 C C . VAL A 1 192 ? 4.918 11.423 24.695 1.00 90.88 192 VAL A C 1
ATOM 1489 O O . VAL A 1 192 ? 4.486 10.285 24.852 1.00 90.88 192 VAL A O 1
ATOM 1492 N N . SER A 1 193 ? 5.293 12.190 25.720 1.00 95.00 193 SER A N 1
ATOM 1493 C CA . SER A 1 193 ? 5.037 11.851 27.123 1.00 95.00 193 SER A CA 1
ATOM 1494 C C . SER A 1 193 ? 3.908 12.729 27.639 1.00 95.00 193 SER A C 1
ATOM 1496 O O . SER A 1 193 ? 4.048 13.951 27.657 1.00 95.00 193 SER A O 1
ATOM 1498 N N . ALA A 1 194 ? 2.806 12.119 28.068 1.00 94.69 194 ALA A N 1
ATOM 1499 C CA . ALA A 1 194 ? 1.665 12.843 28.622 1.00 94.69 194 ALA A CA 1
ATOM 1500 C C . ALA A 1 194 ? 0.973 12.038 29.734 1.00 94.69 194 ALA A C 1
ATOM 1502 O O . ALA A 1 194 ? 1.105 10.810 29.777 1.00 94.69 194 ALA A O 1
ATOM 1503 N N . PRO A 1 195 ? 0.213 12.693 30.634 1.00 96.56 195 PRO A N 1
ATOM 1504 C CA . PRO A 1 195 ? -0.699 11.995 31.532 1.00 96.56 195 PRO A CA 1
ATOM 1505 C C . PRO A 1 195 ? -1.692 11.149 30.730 1.00 96.56 195 PRO A C 1
ATOM 1507 O O . PRO A 1 195 ? -2.313 11.659 29.797 1.00 96.56 195 PRO A O 1
ATOM 1510 N N . ALA A 1 196 ? -1.854 9.874 31.079 1.00 96.00 196 ALA A N 1
ATOM 1511 C CA . ALA A 1 196 ? -2.727 8.955 30.350 1.00 96.00 196 ALA A CA 1
ATOM 1512 C C . ALA A 1 196 ? -3.786 8.297 31.240 1.00 96.00 196 ALA A C 1
ATOM 1514 O O . ALA A 1 196 ? -3.571 8.052 32.430 1.00 96.00 196 ALA A O 1
ATOM 1515 N N . LEU A 1 197 ? -4.918 7.948 30.626 1.00 95.00 197 LEU A N 1
ATOM 1516 C CA . LEU A 1 197 ? -5.959 7.114 31.223 1.00 95.00 197 LEU A CA 1
ATOM 1517 C C . LEU A 1 197 ? -6.003 5.761 30.538 1.00 95.00 197 LEU A C 1
ATOM 1519 O O . LEU A 1 197 ? -5.892 5.659 29.317 1.00 95.00 197 LEU A O 1
ATOM 1523 N N . ARG A 1 198 ? -6.274 4.735 31.341 1.00 95.44 198 ARG A N 1
ATOM 1524 C CA . ARG A 1 198 ? -6.718 3.430 30.865 1.00 95.44 198 ARG A CA 1
ATOM 1525 C C . ARG A 1 198 ? -8.187 3.235 31.194 1.00 95.44 198 ARG A C 1
ATOM 1527 O O . ARG A 1 198 ? -8.555 3.263 32.366 1.00 95.44 198 ARG A O 1
ATOM 1534 N N . LEU A 1 199 ? -8.984 2.977 30.171 1.00 94.88 199 LEU A N 1
ATOM 1535 C CA . LEU A 1 199 ? -10.374 2.552 30.256 1.00 94.88 199 LEU A CA 1
ATOM 1536 C C . LEU A 1 199 ? -10.466 1.050 29.982 1.00 94.88 199 LEU A C 1
ATOM 1538 O O . LEU A 1 199 ? -9.666 0.484 29.236 1.00 94.88 199 LEU A O 1
ATOM 1542 N N . THR A 1 200 ? -11.463 0.400 30.570 1.00 95.81 200 THR A N 1
ATOM 1543 C CA . THR A 1 200 ? -11.906 -0.931 30.147 1.00 95.81 200 THR A CA 1
ATOM 1544 C C . THR A 1 200 ? -13.040 -0.755 29.147 1.00 95.81 200 THR A C 1
ATOM 1546 O O . THR A 1 200 ? -14.099 -0.260 29.511 1.00 95.81 200 THR A O 1
ATOM 1549 N N . LEU A 1 201 ? -12.826 -1.155 27.901 1.00 95.88 201 LEU A N 1
ATOM 1550 C CA . LEU A 1 201 ? -13.827 -1.141 26.841 1.00 95.88 201 LEU A CA 1
ATOM 1551 C C . LEU A 1 201 ? -14.456 -2.530 26.728 1.00 95.88 201 LEU A C 1
ATOM 1553 O O . LEU A 1 201 ? -13.748 -3.511 26.502 1.00 95.88 201 LEU A O 1
ATOM 1557 N N . VAL A 1 202 ? -15.778 -2.612 26.860 1.00 96.50 202 VAL A N 1
ATOM 1558 C CA . VAL A 1 202 ? -16.553 -3.796 26.475 1.00 96.50 202 VAL A CA 1
ATOM 1559 C C . VAL A 1 202 ? -17.268 -3.494 25.161 1.00 96.50 202 VAL A C 1
ATOM 1561 O O . VAL A 1 202 ? -18.192 -2.689 25.129 1.00 96.50 202 VAL A O 1
ATOM 1564 N N . PHE A 1 203 ? -16.850 -4.137 24.073 1.00 95.94 203 PHE A N 1
ATOM 1565 C CA . PHE A 1 203 ? -17.373 -3.898 22.728 1.00 95.94 203 PHE A CA 1
ATOM 1566 C C . PHE A 1 203 ? -17.808 -5.217 22.089 1.00 95.94 203 PHE A C 1
ATOM 1568 O O . PHE A 1 203 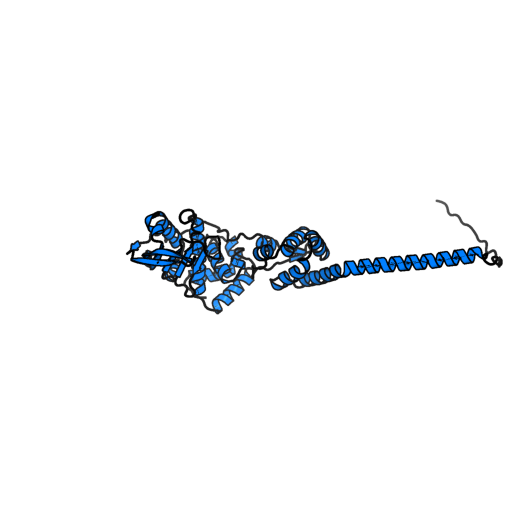? -17.007 -6.140 21.950 1.00 95.94 203 PHE A O 1
ATOM 1575 N N . ARG A 1 204 ? -19.095 -5.342 21.730 1.00 94.69 204 ARG A N 1
ATOM 1576 C CA . ARG A 1 204 ? -19.693 -6.595 21.210 1.00 94.69 204 ARG A CA 1
ATOM 1577 C C . ARG A 1 204 ? -19.354 -7.834 22.066 1.00 94.69 204 ARG A C 1
ATOM 1579 O O . ARG A 1 204 ? -19.057 -8.906 21.547 1.00 94.69 204 ARG A O 1
ATOM 1586 N N . GLY A 1 205 ? -19.374 -7.670 23.391 1.00 94.88 205 GLY A N 1
ATOM 1587 C CA . GLY A 1 205 ? -19.060 -8.729 24.359 1.00 94.88 205 GLY A CA 1
ATOM 1588 C C . GLY A 1 205 ? -17.566 -9.020 24.551 1.00 94.88 205 GLY A C 1
ATOM 1589 O O . GLY A 1 205 ? -17.222 -9.862 25.377 1.00 94.88 205 GLY A O 1
ATOM 1590 N N . ILE A 1 206 ? -16.677 -8.325 23.836 1.00 95.50 206 ILE A N 1
ATOM 1591 C CA . ILE A 1 206 ? -15.223 -8.445 23.985 1.00 95.50 206 ILE A CA 1
ATOM 1592 C C . ILE A 1 206 ? -14.735 -7.370 24.945 1.00 95.50 206 ILE A C 1
ATOM 1594 O O . ILE A 1 206 ? -15.040 -6.194 24.768 1.00 95.50 206 ILE A O 1
ATOM 1598 N N . THR A 1 207 ? -13.936 -7.770 25.930 1.00 95.69 207 THR A N 1
ATOM 1599 C CA . THR A 1 207 ? -13.295 -6.842 26.866 1.00 95.69 207 THR A CA 1
ATOM 1600 C C . THR A 1 207 ? -11.863 -6.558 26.427 1.00 95.69 207 THR A C 1
ATOM 1602 O O . THR A 1 207 ? -11.055 -7.479 26.316 1.00 95.69 207 THR A O 1
ATOM 1605 N N . MET A 1 208 ? -11.531 -5.284 26.244 1.00 95.44 208 MET A N 1
ATOM 1606 C CA . MET A 1 208 ? -10.190 -4.800 25.915 1.00 95.44 208 MET A CA 1
ATOM 1607 C C . MET A 1 208 ? -9.848 -3.539 26.716 1.00 95.44 208 MET A C 1
ATOM 1609 O O . MET A 1 208 ? -10.720 -2.884 27.281 1.00 95.44 208 MET A O 1
ATOM 1613 N N . SER A 1 209 ? -8.564 -3.203 26.810 1.00 95.69 209 SER A N 1
ATOM 1614 C CA . SER A 1 209 ? -8.121 -1.929 27.388 1.00 95.69 209 SER A CA 1
ATOM 1615 C C . SER A 1 209 ? -8.085 -0.853 26.306 1.00 95.69 209 SER A C 1
ATOM 1617 O O . SER A 1 209 ? -7.588 -1.116 25.219 1.00 95.69 209 SER A O 1
ATOM 1619 N N . LEU A 1 210 ? -8.553 0.356 26.606 1.00 95.12 210 LEU A N 1
ATOM 1620 C CA . LEU A 1 210 ? -8.328 1.540 25.780 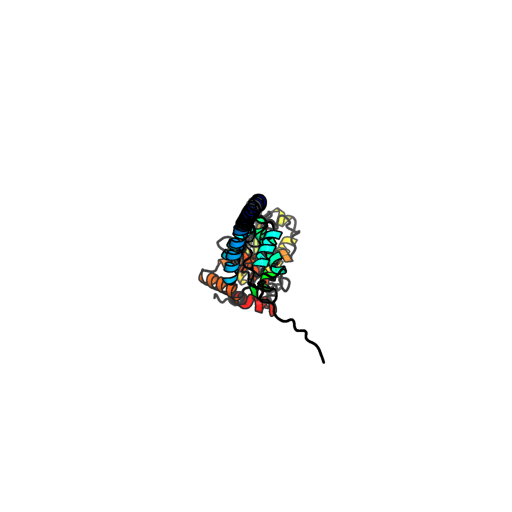1.00 95.12 210 LEU A CA 1
ATOM 1621 C C . LEU A 1 210 ? -7.431 2.505 26.556 1.00 95.12 210 LEU A C 1
ATOM 1623 O O . LEU A 1 210 ? -7.788 2.927 27.654 1.00 95.12 210 LEU A O 1
ATOM 1627 N N . VAL A 1 211 ? -6.269 2.841 26.008 1.00 94.94 211 VAL A N 1
ATOM 1628 C CA . VAL A 1 211 ? -5.334 3.810 26.591 1.00 94.94 211 VAL A CA 1
ATOM 1629 C C . VAL A 1 211 ? -5.313 5.058 25.720 1.00 94.94 211 VAL A C 1
ATOM 1631 O O . VAL A 1 211 ? -5.218 4.945 24.506 1.00 94.94 211 VAL A O 1
ATOM 1634 N N . SER A 1 212 ? -5.387 6.242 26.316 1.00 93.38 212 SER A N 1
ATOM 1635 C CA . SER A 1 212 ? -5.185 7.516 25.610 1.00 93.38 212 SER A CA 1
ATOM 1636 C C . SER A 1 212 ? -4.624 8.562 26.563 1.00 93.38 212 SER A C 1
ATOM 1638 O O . SER A 1 212 ? -4.668 8.379 27.785 1.00 93.38 212 SER A O 1
ATOM 1640 N N . ALA A 1 213 ? -4.128 9.671 26.020 1.00 92.31 213 ALA A N 1
ATOM 1641 C CA . ALA A 1 213 ? -3.807 10.840 26.824 1.00 92.31 213 ALA A CA 1
ATOM 1642 C C . ALA A 1 213 ? -5.074 11.366 27.522 1.00 92.31 213 ALA A C 1
ATOM 1644 O O . ALA A 1 213 ? -6.166 11.364 26.954 1.00 92.31 213 ALA A O 1
ATOM 1645 N N . GLU A 1 214 ? -4.935 11.816 28.770 1.00 91.69 214 GLU A N 1
ATOM 1646 C CA . GLU A 1 214 ? -6.049 12.308 29.591 1.00 91.69 214 GLU A CA 1
ATOM 1647 C C . GLU A 1 214 ? -6.835 13.441 28.917 1.00 91.69 214 GLU A C 1
ATOM 1649 O O . GLU A 1 214 ? -8.044 13.552 29.106 1.00 91.69 214 GLU A O 1
ATOM 1654 N N . GLU A 1 215 ? -6.150 14.307 28.170 1.00 87.44 215 GLU A N 1
ATOM 1655 C CA . GLU A 1 215 ? -6.752 15.437 27.450 1.00 87.44 215 GLU A CA 1
ATOM 1656 C C . GLU A 1 215 ? -7.712 14.985 26.343 1.00 87.44 215 GLU A C 1
ATOM 1658 O O . GLU A 1 215 ? -8.802 15.536 26.217 1.00 87.44 215 GLU A O 1
ATOM 1663 N N . VAL A 1 216 ? -7.380 13.902 25.629 1.00 83.94 216 VAL A N 1
ATOM 1664 C CA . VAL A 1 216 ? -8.202 13.378 24.526 1.00 83.94 216 VAL A CA 1
ATOM 1665 C C . VAL A 1 216 ? -9.585 12.966 25.030 1.00 83.94 216 VAL A C 1
ATOM 1667 O O . VAL A 1 216 ? -10.584 13.231 24.371 1.00 83.94 216 VAL A O 1
ATOM 1670 N N . PHE A 1 217 ? -9.665 12.358 26.217 1.00 81.75 217 PHE A N 1
ATOM 1671 C CA . PHE A 1 217 ? -10.946 11.960 26.806 1.00 81.75 217 PHE A CA 1
ATOM 1672 C C . PHE A 1 217 ? -11.718 13.111 27.456 1.00 81.75 217 PHE A C 1
ATOM 1674 O O . PHE A 1 217 ? -12.938 13.017 27.580 1.00 81.75 217 PHE A O 1
ATOM 1681 N N . ARG A 1 218 ? -11.030 14.162 27.920 1.00 80.38 218 ARG A N 1
ATOM 1682 C CA . ARG A 1 218 ? -11.675 15.298 28.596 1.00 80.38 218 ARG A CA 1
ATOM 1683 C C . ARG A 1 218 ? -12.351 16.248 27.620 1.00 80.38 218 ARG A C 1
ATOM 1685 O O . ARG A 1 218 ? -13.438 16.735 27.920 1.00 80.38 218 ARG A O 1
ATOM 1692 N N . ASP A 1 219 ? -11.716 16.490 26.481 1.00 78.06 219 ASP A N 1
ATOM 1693 C CA . ASP A 1 219 ? -12.081 17.621 25.631 1.00 78.06 219 ASP A CA 1
ATOM 1694 C C . ASP A 1 219 ? -13.022 17.237 24.481 1.00 78.06 219 ASP A C 1
ATOM 1696 O O . ASP A 1 219 ? -13.691 18.108 23.922 1.00 78.06 219 ASP A O 1
ATOM 1700 N N . ASP A 1 220 ? -13.102 15.950 24.123 1.00 77.12 220 ASP A N 1
ATOM 1701 C CA . ASP A 1 220 ? -13.891 15.497 22.977 1.00 77.12 220 ASP A CA 1
ATOM 1702 C C . ASP A 1 220 ? -14.444 14.075 23.157 1.00 77.12 220 ASP A C 1
ATOM 1704 O O . ASP A 1 220 ? -13.834 13.083 22.763 1.00 77.12 220 ASP A O 1
ATOM 1708 N N . TRP A 1 221 ? -15.652 13.960 23.715 1.00 81.38 221 TRP A N 1
ATOM 1709 C CA . TRP A 1 221 ? -16.314 12.656 23.831 1.00 81.38 221 TRP A CA 1
ATOM 1710 C C . TRP A 1 221 ? -16.787 12.096 22.481 1.00 81.38 221 TRP A C 1
ATOM 1712 O O . TRP A 1 221 ? -16.911 10.880 22.340 1.00 81.38 221 TRP A O 1
ATOM 1722 N N . SER A 1 222 ? -16.986 12.943 21.460 1.00 85.38 222 SER A N 1
ATOM 1723 C CA . SER A 1 222 ? -17.359 12.466 20.118 1.00 85.38 222 SER A CA 1
ATOM 1724 C C . SER A 1 222 ? -16.267 11.575 19.526 1.00 85.38 222 SER A C 1
ATOM 1726 O O . SER A 1 222 ? -16.543 10.665 18.750 1.00 85.38 222 SER A O 1
ATOM 1728 N N . PHE A 1 223 ? -15.021 11.757 19.963 1.00 84.69 223 PHE A N 1
ATOM 1729 C CA . PHE A 1 223 ? -13.921 10.882 19.597 1.00 84.69 223 PHE A CA 1
ATOM 1730 C C . PHE A 1 223 ? -14.158 9.415 20.000 1.00 84.69 223 PHE A C 1
ATOM 1732 O O . PHE A 1 223 ? -13.837 8.504 19.238 1.00 84.69 223 PHE A O 1
ATOM 1739 N N . VAL A 1 224 ? -14.767 9.172 21.161 1.00 88.00 224 VAL A N 1
ATOM 1740 C CA . VAL A 1 224 ? -15.103 7.821 21.631 1.00 88.00 224 VAL A CA 1
ATOM 1741 C C . VAL A 1 224 ? -16.120 7.162 20.692 1.00 88.00 224 VAL A C 1
ATOM 1743 O O . VAL A 1 224 ? -15.910 6.035 20.247 1.00 88.00 224 VAL A O 1
ATOM 1746 N N . GLU A 1 225 ? -17.154 7.904 20.291 1.00 90.81 225 GLU A N 1
ATOM 1747 C CA . GLU A 1 225 ? -18.164 7.444 19.325 1.00 90.81 225 GLU A CA 1
ATOM 1748 C C . GLU A 1 225 ? -17.548 7.131 17.952 1.00 90.81 225 GLU A C 1
ATOM 1750 O O . GLU A 1 225 ? -17.946 6.186 17.268 1.00 90.81 225 GLU A O 1
ATOM 1755 N N . ARG A 1 226 ? -16.533 7.897 17.548 1.00 92.50 226 ARG A N 1
ATOM 1756 C CA . ARG A 1 226 ? -15.794 7.666 16.304 1.00 92.50 226 ARG A CA 1
ATOM 1757 C C . ARG A 1 226 ? -14.944 6.397 16.351 1.00 92.50 226 ARG A C 1
ATOM 1759 O O . ARG A 1 226 ? -14.874 5.682 15.348 1.00 92.50 226 ARG A O 1
ATOM 1766 N N . ILE A 1 227 ? -14.333 6.093 17.499 1.00 92.50 227 ILE A N 1
ATOM 1767 C CA . ILE A 1 227 ? -13.638 4.818 17.726 1.00 92.50 227 ILE A CA 1
ATOM 1768 C C . ILE A 1 227 ? -14.629 3.658 17.658 1.00 92.50 227 ILE A C 1
ATOM 1770 O O . ILE A 1 227 ? -14.381 2.703 16.926 1.00 92.50 227 ILE A O 1
ATOM 1774 N N . ASP A 1 228 ? -15.775 3.762 18.330 1.00 95.25 228 ASP A N 1
ATOM 1775 C CA . ASP A 1 228 ? -16.854 2.774 18.227 1.00 95.25 228 ASP A CA 1
ATOM 1776 C C . ASP A 1 228 ? -17.298 2.549 16.776 1.00 95.25 228 ASP A C 1
ATOM 1778 O O . ASP A 1 228 ? -17.488 1.408 16.336 1.00 95.25 228 ASP A O 1
ATOM 1782 N N . GLY A 1 229 ? -17.405 3.626 15.995 1.00 95.75 229 GLY A N 1
ATOM 1783 C CA . GLY A 1 229 ? -17.723 3.542 14.576 1.00 95.75 229 GLY A CA 1
ATOM 1784 C C . GLY A 1 229 ? -16.670 2.799 13.759 1.00 95.75 229 GLY A C 1
ATOM 1785 O O . GLY A 1 229 ? -17.019 1.921 12.970 1.00 95.75 229 GLY A O 1
ATOM 1786 N N . ALA A 1 230 ? -15.388 3.065 14.002 1.00 95.56 230 ALA A N 1
ATOM 1787 C CA . ALA A 1 230 ? -14.303 2.368 13.320 1.00 95.56 230 ALA A CA 1
ATOM 1788 C C . ALA A 1 230 ? -14.244 0.881 13.702 1.00 95.56 230 ALA A C 1
ATOM 1790 O O . ALA A 1 230 ? -14.156 0.019 12.825 1.00 95.56 230 ALA A O 1
ATOM 1791 N N . LEU A 1 231 ? -14.384 0.561 14.993 1.00 96.06 231 LEU A N 1
ATOM 1792 C CA . LEU A 1 231 ? -14.416 -0.820 15.486 1.00 96.06 231 LEU A CA 1
ATOM 1793 C C . LEU A 1 231 ? -15.651 -1.586 15.002 1.00 96.06 231 LEU A C 1
ATOM 1795 O O . LEU A 1 231 ? -15.585 -2.801 14.802 1.00 96.06 231 LEU A O 1
ATOM 1799 N N . SER A 1 232 ? -16.769 -0.900 14.755 1.00 97.19 232 SER A N 1
ATOM 1800 C CA . SER A 1 232 ? -17.987 -1.524 14.230 1.00 97.19 232 SER A CA 1
ATOM 1801 C C . SER A 1 232 ? -17.780 -2.170 12.857 1.00 97.19 232 SER A C 1
ATOM 1803 O O . SER A 1 232 ? -18.437 -3.178 12.575 1.00 97.19 232 SER A O 1
ATOM 1805 N N . ASN A 1 233 ? -16.844 -1.656 12.051 1.00 97.00 233 ASN A N 1
ATOM 1806 C CA . ASN A 1 233 ? -16.487 -2.189 10.730 1.00 97.00 233 ASN A CA 1
ATOM 1807 C C . ASN A 1 233 ? -15.643 -3.469 10.796 1.00 97.00 233 ASN A C 1
ATOM 1809 O O . ASN A 1 233 ? -15.498 -4.173 9.798 1.00 97.00 233 ASN A O 1
ATOM 1813 N N . ILE A 1 234 ? -15.101 -3.805 11.968 1.00 96.44 234 ILE A N 1
ATOM 1814 C CA . ILE A 1 234 ? -14.228 -4.962 12.139 1.00 96.44 234 ILE A CA 1
ATOM 1815 C C . ILE A 1 234 ? -15.053 -6.187 12.575 1.00 96.44 234 ILE A C 1
ATOM 1817 O O . ILE A 1 234 ? -15.876 -6.098 13.496 1.00 96.44 234 ILE A O 1
ATOM 1821 N N . PRO A 1 235 ? -14.845 -7.368 11.958 1.00 95.69 235 PRO A N 1
ATOM 1822 C CA . PRO A 1 235 ? -15.454 -8.613 12.413 1.00 95.69 235 PRO A CA 1
ATOM 1823 C C . PRO A 1 235 ? -15.118 -8.927 13.876 1.00 95.69 235 PRO A C 1
ATOM 1825 O O . PRO A 1 235 ? -13.961 -8.863 14.286 1.00 95.69 235 PRO A O 1
ATOM 1828 N N . VAL A 1 236 ? -16.120 -9.356 14.651 1.00 94.81 236 VAL A N 1
ATOM 1829 C CA . VAL A 1 236 ? -15.993 -9.633 16.100 1.00 94.81 236 VAL A CA 1
ATOM 1830 C C . VAL A 1 236 ? -14.843 -10.587 16.415 1.00 94.81 236 VAL A C 1
ATOM 1832 O O . VAL A 1 236 ? -14.054 -10.326 17.314 1.00 94.81 236 VAL A O 1
ATOM 1835 N N . ARG A 1 237 ? -14.674 -11.668 15.648 1.00 93.81 237 ARG A N 1
ATOM 1836 C CA . ARG A 1 237 ? -13.558 -12.602 15.875 1.00 93.81 237 ARG A CA 1
ATOM 1837 C C . ARG A 1 237 ? -12.174 -11.969 15.689 1.00 93.81 237 ARG A C 1
ATOM 1839 O O . ARG A 1 237 ? -11.235 -12.417 16.327 1.00 93.81 237 ARG A O 1
ATOM 1846 N N . HIS A 1 238 ? -12.045 -10.952 14.837 1.00 94.62 238 HIS A N 1
ATOM 1847 C CA . HIS A 1 238 ? -10.782 -10.246 14.624 1.00 94.62 238 HIS A CA 1
ATOM 1848 C C . HIS A 1 238 ? -10.574 -9.196 15.722 1.00 94.62 238 HIS A C 1
ATOM 1850 O O . HIS A 1 238 ? -9.468 -9.066 16.234 1.00 94.62 238 HIS A O 1
ATOM 1856 N N . LEU A 1 239 ? -11.651 -8.541 16.181 1.00 93.94 239 LEU A N 1
ATOM 1857 C CA . LEU A 1 239 ? -11.625 -7.726 17.403 1.00 93.94 239 LEU A CA 1
ATOM 1858 C C . LEU A 1 239 ? -11.161 -8.541 18.622 1.00 93.94 239 LEU A C 1
ATOM 1860 O O . LEU A 1 239 ? -10.411 -8.038 19.450 1.00 93.94 239 LEU A O 1
ATOM 1864 N N . ALA A 1 240 ? -11.559 -9.811 18.718 1.00 94.38 240 ALA A N 1
ATOM 1865 C CA . ALA A 1 240 ? -11.197 -10.687 19.834 1.00 94.38 240 ALA A CA 1
ATOM 1866 C C . ALA A 1 240 ? -9.702 -11.063 19.877 1.00 94.38 240 ALA A C 1
ATOM 1868 O O . ALA A 1 240 ? -9.251 -11.647 20.862 1.00 94.38 240 ALA A O 1
ATOM 1869 N N . MET A 1 241 ? -8.932 -10.748 18.830 1.00 92.81 241 MET A N 1
ATOM 1870 C CA . MET A 1 241 ? -7.492 -11.018 18.777 1.00 92.81 241 MET A CA 1
ATOM 1871 C C . MET A 1 241 ? -6.673 -9.991 19.568 1.00 92.81 241 MET A C 1
ATOM 1873 O O . MET A 1 241 ? -5.570 -10.303 20.021 1.00 92.81 241 MET A O 1
ATOM 1877 N N . ILE A 1 242 ? -7.208 -8.784 19.770 1.00 93.12 242 ILE A N 1
ATOM 1878 C CA . ILE A 1 242 ? -6.510 -7.716 20.485 1.00 93.12 242 ILE A CA 1
ATOM 1879 C C . ILE A 1 242 ? -6.914 -7.662 21.959 1.00 93.12 242 ILE A C 1
ATOM 1881 O O . ILE A 1 242 ? -7.995 -8.083 22.363 1.00 93.12 242 ILE A O 1
ATOM 1885 N N . ARG A 1 243 ? -6.023 -7.112 22.782 1.00 94.06 243 ARG A N 1
ATOM 1886 C CA . ARG A 1 243 ? -6.236 -6.882 24.218 1.00 94.06 243 ARG A CA 1
ATOM 1887 C C . ARG A 1 243 ? -6.195 -5.408 24.588 1.00 94.06 243 ARG A C 1
ATOM 1889 O O . ARG A 1 243 ? -6.735 -5.033 25.628 1.00 94.06 243 ARG A O 1
ATOM 1896 N N . GLU A 1 244 ? -5.530 -4.591 23.780 1.00 94.62 244 GLU A N 1
ATOM 1897 C CA . GLU A 1 244 ? -5.319 -3.174 24.049 1.00 94.62 244 GLU A CA 1
ATOM 1898 C C . GLU A 1 244 ? -5.427 -2.358 22.756 1.00 94.62 244 GLU A C 1
ATOM 1900 O O . GLU A 1 244 ? -4.837 -2.709 21.736 1.00 94.62 244 GLU A O 1
ATOM 1905 N N . ILE A 1 245 ? -6.165 -1.256 22.817 1.00 94.50 245 ILE A N 1
ATOM 1906 C CA . ILE A 1 245 ? -6.126 -0.176 21.838 1.00 94.50 245 ILE A CA 1
ATOM 1907 C C . ILE A 1 245 ? -5.436 0.997 22.520 1.00 94.50 245 ILE A C 1
ATOM 1909 O O . ILE A 1 245 ? -5.785 1.355 23.646 1.00 94.50 245 ILE A O 1
ATOM 1913 N N . VAL A 1 246 ? -4.466 1.603 21.851 1.00 93.75 246 VAL A N 1
ATOM 1914 C CA . VAL A 1 246 ? -3.835 2.837 22.312 1.00 93.75 246 VAL A CA 1
ATOM 1915 C C . VAL A 1 246 ? -4.140 3.936 21.319 1.00 93.75 246 VAL A C 1
ATOM 1917 O O . VAL A 1 246 ? -3.939 3.765 20.128 1.00 93.75 246 VAL A O 1
ATOM 1920 N N . ILE A 1 247 ? -4.637 5.060 21.802 1.00 91.81 247 ILE A N 1
ATOM 1921 C CA . ILE A 1 247 ? -4.823 6.266 21.013 1.00 91.81 247 ILE A CA 1
ATOM 1922 C C . ILE A 1 247 ? -3.625 7.154 21.298 1.00 91.81 247 ILE A C 1
ATOM 1924 O O . ILE A 1 247 ? -3.454 7.661 22.408 1.00 91.81 247 ILE A O 1
ATOM 1928 N N . ASP A 1 248 ? -2.762 7.274 20.303 1.00 90.69 248 ASP A N 1
ATOM 1929 C CA . ASP A 1 248 ? -1.545 8.058 20.389 1.00 90.69 248 ASP A CA 1
ATOM 1930 C C . ASP A 1 248 ? -1.853 9.519 20.005 1.00 90.69 248 ASP A C 1
ATOM 1932 O O . ASP A 1 248 ? -2.317 9.769 18.883 1.00 90.69 248 ASP A O 1
ATOM 1936 N N . PRO A 1 249 ? -1.632 10.497 20.910 1.00 86.62 249 PRO A N 1
ATOM 1937 C CA . PRO A 1 249 ? -1.900 11.908 20.633 1.00 86.62 249 PRO A CA 1
ATOM 1938 C C . PRO A 1 249 ? -0.877 12.527 19.669 1.00 86.62 249 PRO A C 1
ATOM 1940 O O . PRO A 1 249 ? -1.103 13.618 19.151 1.00 86.62 249 PRO A O 1
ATOM 1943 N N . GLY A 1 250 ? 0.265 11.874 19.444 1.00 83.81 250 GLY A N 1
ATOM 1944 C CA . GLY A 1 250 ? 1.337 12.396 18.610 1.00 83.81 250 GLY A CA 1
ATOM 1945 C C . GLY A 1 250 ? 1.222 12.028 17.131 1.00 83.81 250 GLY A C 1
ATOM 1946 O O . GLY A 1 250 ? 0.245 11.459 16.641 1.00 83.81 250 GLY A O 1
ATOM 1947 N N . GLN A 1 251 ? 2.278 12.369 16.397 1.00 79.44 251 GLN A N 1
ATOM 1948 C CA . GLN A 1 251 ? 2.512 11.887 15.038 1.00 79.44 251 GLN A CA 1
ATOM 1949 C C . GLN A 1 251 ? 3.402 10.653 15.089 1.00 79.44 251 GLN A C 1
ATOM 1951 O O . GLN A 1 251 ? 4.296 10.558 15.929 1.00 79.44 251 GLN A O 1
ATOM 1956 N N . HIS A 1 252 ? 3.190 9.713 14.173 1.00 70.00 252 HIS A N 1
ATOM 1957 C CA . HIS A 1 252 ? 4.088 8.575 14.063 1.00 70.00 252 HIS A CA 1
ATOM 1958 C C . HIS A 1 252 ? 5.503 9.074 13.711 1.00 70.00 252 HIS A C 1
ATOM 1960 O O . HIS A 1 252 ? 5.665 9.841 12.758 1.00 70.00 252 HIS A O 1
ATOM 1966 N N . PRO A 1 253 ? 6.562 8.634 14.415 1.00 61.94 253 PRO A N 1
ATOM 1967 C CA . PRO A 1 253 ? 7.875 9.289 14.360 1.00 61.94 253 PRO A CA 1
ATOM 1968 C C . PRO A 1 253 ? 8.540 9.202 12.978 1.00 61.94 253 PRO A C 1
ATOM 1970 O O . PRO A 1 253 ? 9.428 9.982 12.649 1.00 61.94 253 PRO A O 1
ATOM 1973 N N . LEU A 1 254 ? 8.099 8.246 12.154 1.00 64.75 254 LEU A N 1
ATOM 1974 C CA . LEU A 1 254 ? 8.611 8.004 10.803 1.00 64.75 254 LEU A CA 1
ATOM 1975 C C . LEU A 1 254 ? 7.574 8.233 9.690 1.00 64.75 254 LEU A C 1
ATOM 1977 O O . LEU A 1 254 ? 7.887 7.998 8.523 1.00 64.75 254 LEU A O 1
ATOM 1981 N N . ARG A 1 255 ? 6.329 8.614 10.019 1.00 62.69 255 ARG A N 1
ATOM 1982 C CA . ARG A 1 255 ? 5.224 8.713 9.047 1.00 62.69 255 ARG A CA 1
ATOM 1983 C C . ARG A 1 255 ? 4.354 9.935 9.351 1.00 62.69 255 ARG A C 1
ATOM 1985 O O . ARG A 1 255 ? 3.902 10.108 10.471 1.00 62.69 255 ARG A O 1
ATOM 1992 N N . SER A 1 256 ? 4.113 10.772 8.343 1.00 49.38 256 SER A N 1
ATOM 1993 C CA . SER A 1 256 ? 3.357 12.031 8.471 1.00 49.38 256 SER A CA 1
ATOM 1994 C C . SER A 1 256 ? 1.835 11.884 8.292 1.00 49.38 256 SER A C 1
ATOM 1996 O O . SER A 1 256 ? 1.110 12.881 8.349 1.00 49.38 256 SER A O 1
ATOM 1998 N N . THR A 1 257 ? 1.348 10.666 8.051 1.00 53.06 257 THR A N 1
ATOM 1999 C CA . THR A 1 257 ? -0.074 10.316 7.873 1.00 53.06 257 THR A CA 1
ATOM 2000 C C . THR A 1 257 ? -0.615 9.590 9.099 1.00 53.06 257 THR A C 1
ATOM 2002 O O . THR A 1 257 ? 0.163 9.261 10.000 1.00 53.06 257 THR A O 1
ATOM 2005 N N . ILE A 1 258 ? -1.935 9.351 9.152 1.00 54.09 258 ILE A N 1
ATOM 2006 C CA . ILE A 1 258 ? -2.487 8.435 10.148 1.00 54.09 258 ILE A CA 1
ATOM 2007 C C . ILE A 1 258 ? -1.754 7.126 9.931 1.00 54.09 258 ILE A C 1
ATOM 2009 O O . ILE A 1 258 ? -1.587 6.644 8.810 1.00 54.09 258 ILE A O 1
ATOM 2013 N N . ALA A 1 259 ? -1.184 6.654 11.014 1.00 57.50 259 ALA A N 1
ATOM 2014 C CA . ALA A 1 259 ? -0.466 5.416 11.045 1.00 57.50 259 ALA A CA 1
ATOM 2015 C C . ALA A 1 259 ? -0.998 4.676 12.240 1.00 57.50 259 ALA A C 1
ATOM 2017 O O . ALA A 1 259 ? -1.582 5.260 13.159 1.00 57.50 259 ALA A O 1
ATOM 2018 N N . ALA A 1 260 ? -0.762 3.392 12.232 1.00 60.34 260 ALA A N 1
ATOM 2019 C CA . ALA A 1 260 ? -0.882 2.637 13.424 1.00 60.34 260 ALA A CA 1
ATOM 2020 C C . ALA A 1 260 ? 0.161 1.544 13.435 1.00 60.34 260 ALA A C 1
ATOM 2022 O O . ALA A 1 260 ? 0.904 1.324 12.475 1.00 60.34 260 ALA A O 1
ATOM 2023 N N . VAL A 1 261 ? 0.373 1.036 14.635 1.00 66.00 261 VAL A N 1
ATOM 2024 C CA . VAL A 1 261 ? 1.397 0.045 14.883 1.00 66.00 261 VAL A CA 1
ATOM 2025 C C . VAL A 1 261 ? 0.745 -1.035 15.702 1.00 66.00 261 VAL A C 1
ATOM 2027 O O . VAL A 1 261 ? 0.166 -0.802 16.766 1.00 66.00 261 VAL A O 1
ATOM 2030 N N . THR A 1 262 ? 0.866 -2.242 15.182 1.00 68.81 262 THR A N 1
ATOM 2031 C CA . THR A 1 262 ? 0.554 -3.442 15.928 1.00 68.81 262 THR A CA 1
ATOM 2032 C C . THR A 1 262 ? 1.837 -3.951 16.574 1.00 68.81 262 THR A C 1
ATOM 2034 O O . THR A 1 262 ? 2.876 -4.055 15.916 1.00 68.81 262 THR A O 1
ATOM 2037 N N . ASN A 1 263 ? 1.802 -4.269 17.871 1.00 74.50 263 ASN A N 1
ATOM 2038 C CA . ASN A 1 263 ? 2.974 -4.865 18.516 1.00 74.50 263 ASN A CA 1
ATOM 2039 C C . ASN A 1 263 ? 3.302 -6.237 17.890 1.00 74.50 263 ASN A C 1
ATOM 2041 O O . ASN A 1 263 ? 2.442 -6.892 17.307 1.00 74.50 263 ASN A O 1
ATOM 2045 N N . HIS A 1 264 ? 4.534 -6.733 18.047 1.00 61.66 264 HIS A N 1
ATOM 2046 C CA . HIS A 1 264 ? 4.927 -8.026 17.459 1.00 61.66 264 HIS A CA 1
ATOM 2047 C C . HIS A 1 264 ? 4.048 -9.214 17.883 1.00 61.66 264 HIS A C 1
ATOM 2049 O O . HIS A 1 264 ? 3.989 -10.207 17.167 1.00 61.66 264 HIS A O 1
ATOM 2055 N N . ALA A 1 265 ? 3.370 -9.113 19.029 1.00 66.06 265 ALA A N 1
ATOM 2056 C CA . ALA A 1 265 ? 2.466 -10.142 19.528 1.00 66.06 265 ALA A CA 1
ATOM 2057 C C . ALA A 1 265 ? 1.039 -10.059 18.946 1.00 66.06 265 ALA A C 1
ATOM 2059 O O . ALA A 1 265 ? 0.227 -10.929 19.250 1.00 66.06 265 ALA A O 1
ATOM 2060 N N . GLY A 1 266 ? 0.698 -9.024 18.170 1.00 70.19 266 GLY A N 1
ATOM 2061 C CA . GLY A 1 266 ? -0.653 -8.827 17.632 1.00 70.19 266 GLY A CA 1
ATOM 2062 C C . GLY A 1 266 ? -1.707 -8.450 18.679 1.00 70.19 266 GLY A C 1
ATOM 2063 O O . GLY A 1 266 ? -2.894 -8.430 18.383 1.00 70.19 266 GLY A O 1
ATOM 2064 N N . THR A 1 267 ? -1.309 -8.176 19.924 1.00 84.62 267 THR A N 1
ATOM 2065 C CA . THR A 1 267 ? -2.243 -7.978 21.046 1.00 84.62 267 THR A CA 1
ATOM 2066 C C . THR A 1 267 ? -2.591 -6.518 21.293 1.00 84.62 267 THR A C 1
ATOM 2068 O O . THR A 1 267 ? -3.445 -6.235 22.134 1.00 84.62 267 THR A O 1
ATOM 2071 N N . ARG A 1 268 ? -1.889 -5.591 20.642 1.00 89.38 268 ARG A N 1
ATOM 2072 C CA . ARG A 1 268 ? -2.069 -4.152 20.812 1.00 89.38 268 ARG A CA 1
ATOM 2073 C C . ARG A 1 268 ? -2.086 -3.471 19.459 1.00 89.38 268 ARG A C 1
ATOM 2075 O O . ARG A 1 268 ? -1.175 -3.723 18.678 1.00 89.38 268 ARG A O 1
ATOM 2082 N N . VAL A 1 269 ? -3.055 -2.583 19.259 1.00 90.19 269 VAL A N 1
ATOM 2083 C CA . VAL A 1 269 ? -3.129 -1.665 18.117 1.00 90.19 269 VAL A CA 1
ATOM 2084 C C . VAL A 1 269 ? -3.008 -0.238 18.637 1.00 90.19 269 VAL A C 1
ATOM 2086 O O . VAL A 1 269 ? -3.797 0.178 19.484 1.00 90.19 269 VAL A O 1
ATOM 2089 N N . SER A 1 270 ? -2.028 0.508 18.140 1.00 89.75 270 SER A N 1
ATOM 2090 C CA . SER A 1 270 ? -1.817 1.916 18.481 1.00 89.75 270 SER A CA 1
ATOM 2091 C C . SER A 1 270 ? -2.267 2.800 17.322 1.00 89.75 270 SER A C 1
ATOM 2093 O O . SER A 1 270 ? -1.633 2.747 16.284 1.00 89.75 270 SER A O 1
ATOM 2095 N N . LEU A 1 271 ? -3.328 3.597 17.479 1.00 88.44 271 LEU A N 1
ATOM 2096 C CA . LEU A 1 271 ? -3.887 4.522 16.485 1.00 88.44 271 LEU A CA 1
ATOM 2097 C C . LEU A 1 271 ? -3.290 5.927 16.635 1.00 88.44 271 LEU A C 1
ATOM 2099 O O . LEU A 1 271 ? -3.511 6.574 17.656 1.00 88.44 271 LEU A O 1
ATOM 2103 N N . PHE A 1 272 ? -2.573 6.417 15.618 1.00 85.06 272 PHE A N 1
ATOM 2104 C CA . PHE A 1 272 ? -1.939 7.739 15.621 1.00 85.06 272 PHE A CA 1
ATOM 2105 C C . PHE A 1 272 ? -2.788 8.722 14.833 1.00 85.06 272 PHE A C 1
ATOM 2107 O O . PHE A 1 272 ? -2.847 8.669 13.607 1.00 85.06 272 PHE A O 1
ATOM 2114 N N . LEU A 1 273 ? -3.383 9.695 15.509 1.00 75.50 273 LEU A N 1
ATOM 2115 C CA . LEU A 1 273 ? -4.302 10.642 14.872 1.00 75.50 273 LEU A CA 1
ATOM 2116 C C . LEU A 1 273 ? -3.588 11.864 14.283 1.00 75.50 273 LEU A C 1
ATOM 2118 O O . LEU A 1 273 ? -4.176 12.938 14.214 1.00 75.50 273 LEU A O 1
ATOM 2122 N N . ARG A 1 274 ? -2.306 11.734 13.918 1.00 70.69 274 ARG A N 1
ATOM 2123 C CA . ARG A 1 274 ? -1.446 12.800 13.360 1.00 70.69 274 ARG A CA 1
ATOM 2124 C C . ARG A 1 274 ? -1.293 14.055 14.237 1.00 70.69 274 ARG A C 1
ATOM 2126 O O . ARG A 1 274 ? -0.885 15.101 13.732 1.00 70.69 274 ARG A O 1
ATOM 2133 N N . GLY A 1 275 ? -1.652 13.994 15.518 1.00 67.56 275 GLY A N 1
ATOM 2134 C CA . GLY A 1 275 ? -1.895 15.195 16.328 1.00 67.56 275 GLY A CA 1
ATOM 2135 C C . GLY A 1 275 ? -3.078 16.055 15.847 1.00 67.56 275 GLY A C 1
ATOM 2136 O O . GLY A 1 275 ? -3.346 17.106 16.417 1.00 67.56 275 GLY A O 1
ATOM 2137 N N . GLU A 1 276 ? -3.798 15.617 14.811 1.00 70.75 276 GLU A N 1
ATOM 2138 C CA . GLU A 1 276 ? -5.008 16.248 14.280 1.00 70.75 276 GLU A CA 1
ATOM 2139 C C . GLU A 1 276 ? -6.259 15.809 15.054 1.00 70.75 276 GLU A C 1
ATOM 2141 O O . GLU A 1 276 ? -7.257 16.531 15.068 1.00 70.75 276 GLU A O 1
ATOM 2146 N N . GLY A 1 277 ? -6.214 14.655 15.731 1.00 76.06 277 GLY A N 1
ATOM 2147 C CA . GLY A 1 277 ? -7.251 14.198 16.659 1.00 76.06 277 GLY A CA 1
ATOM 2148 C C . GLY A 1 277 ? -8.645 14.211 16.026 1.00 76.06 277 GLY A C 1
ATOM 2149 O O . GLY A 1 277 ? -8.986 13.384 15.178 1.00 76.06 277 GLY A O 1
ATOM 2150 N N . LYS A 1 278 ? -9.456 15.196 16.417 1.00 78.31 278 LYS A N 1
ATOM 2151 C CA . LYS A 1 278 ? -10.823 15.383 15.923 1.00 78.31 278 LYS A CA 1
ATOM 2152 C C . LYS A 1 278 ? -10.942 15.756 14.440 1.00 78.31 278 LYS A C 1
ATOM 2154 O O . LYS A 1 278 ? -12.017 15.578 13.880 1.00 78.31 278 LYS A O 1
ATOM 2159 N N . TYR A 1 279 ? -9.879 16.255 13.805 1.00 82.62 279 TYR A N 1
ATOM 2160 C CA . TYR A 1 279 ? -9.913 16.676 12.396 1.00 82.62 279 TYR A CA 1
ATOM 2161 C C . TYR A 1 279 ? -9.716 15.530 11.399 1.00 82.62 279 TYR A C 1
ATOM 2163 O O . TYR A 1 279 ? -10.037 15.689 10.224 1.00 82.62 279 TYR A O 1
ATOM 2171 N N . VAL A 1 280 ? -9.253 14.368 11.865 1.00 85.00 280 VAL A N 1
ATOM 2172 C CA . VAL A 1 280 ? -9.290 13.126 11.085 1.00 85.00 280 VAL A CA 1
ATOM 2173 C C . VAL A 1 280 ? -10.741 12.835 10.702 1.00 85.00 280 VAL A C 1
ATOM 2175 O O . VAL A 1 280 ? -11.612 12.878 11.570 1.00 85.00 280 VAL A O 1
ATOM 2178 N N . SER A 1 281 ? -11.027 12.504 9.445 1.00 90.88 281 SER A N 1
ATOM 2179 C CA . SER A 1 281 ? -12.391 12.129 9.041 1.00 90.88 281 SER A CA 1
ATOM 2180 C C . SER A 1 281 ? -12.793 10.750 9.590 1.00 90.88 281 SER A C 1
ATOM 2182 O O . SER A 1 281 ? -11.943 9.929 9.937 1.00 90.88 281 SER A O 1
ATOM 2184 N N . GLN A 1 282 ? -14.095 10.457 9.682 1.00 92.75 282 GLN A N 1
ATOM 2185 C CA . GLN A 1 282 ? -14.531 9.112 10.087 1.00 92.75 282 GLN A CA 1
ATOM 2186 C C . GLN A 1 282 ? -14.110 8.043 9.070 1.00 92.75 282 GLN A C 1
ATOM 2188 O O . GLN A 1 282 ? -13.752 6.940 9.466 1.00 92.75 282 GLN A O 1
ATOM 2193 N N . GLU A 1 283 ? -14.134 8.371 7.779 1.00 93.69 283 GLU A N 1
ATOM 2194 C CA . GLU A 1 283 ? -13.720 7.474 6.696 1.00 93.69 283 GLU A CA 1
ATOM 2195 C C . GLU A 1 283 ? -12.247 7.076 6.837 1.00 93.69 283 GLU A C 1
ATOM 2197 O O . GLU A 1 283 ? -11.937 5.890 6.908 1.00 93.69 283 GLU A O 1
ATOM 2202 N N . GLU A 1 284 ? -11.356 8.053 7.018 1.00 90.75 284 GLU A N 1
ATOM 2203 C CA . GLU A 1 284 ? -9.920 7.804 7.192 1.00 90.75 284 GLU A CA 1
ATOM 2204 C C . GLU A 1 284 ? -9.628 6.996 8.471 1.00 90.75 284 GLU A C 1
ATOM 2206 O O . GLU A 1 284 ? -8.775 6.105 8.475 1.00 90.75 284 GLU A O 1
ATOM 2211 N N . LEU A 1 285 ? -10.371 7.250 9.557 1.00 91.81 285 LEU A N 1
ATOM 2212 C CA . LEU A 1 285 ? -10.266 6.468 10.793 1.00 91.81 285 LEU A CA 1
ATOM 2213 C C . LEU A 1 285 ? -10.741 5.019 10.598 1.00 91.81 285 LEU A C 1
ATOM 2215 O O . LEU A 1 285 ? -10.104 4.099 11.112 1.00 91.81 285 LEU A O 1
ATOM 2219 N N . ASN A 1 286 ? -11.832 4.809 9.856 1.00 94.94 286 ASN A N 1
ATOM 2220 C CA . ASN A 1 286 ? -12.346 3.478 9.533 1.00 94.94 286 ASN A CA 1
ATOM 2221 C C . ASN A 1 286 ? -11.327 2.680 8.708 1.00 94.94 286 ASN A C 1
ATOM 2223 O O . ASN A 1 286 ? -11.048 1.528 9.039 1.00 94.94 286 ASN A O 1
ATOM 2227 N N . GLU A 1 287 ? -10.770 3.290 7.659 1.00 94.19 287 GLU A N 1
ATOM 2228 C CA . GLU A 1 287 ? -9.766 2.668 6.788 1.00 94.19 287 GLU A CA 1
ATOM 2229 C C . GLU A 1 287 ? -8.483 2.347 7.551 1.00 94.19 287 GLU A C 1
ATOM 2231 O O . GLU A 1 287 ? -7.991 1.223 7.469 1.00 94.19 287 GLU A O 1
ATOM 2236 N N . THR A 1 288 ? -7.992 3.287 8.365 1.00 91.69 288 THR A N 1
ATOM 2237 C CA . THR A 1 288 ? -6.817 3.059 9.217 1.00 91.69 288 THR A CA 1
ATOM 2238 C C . THR A 1 288 ? -7.067 1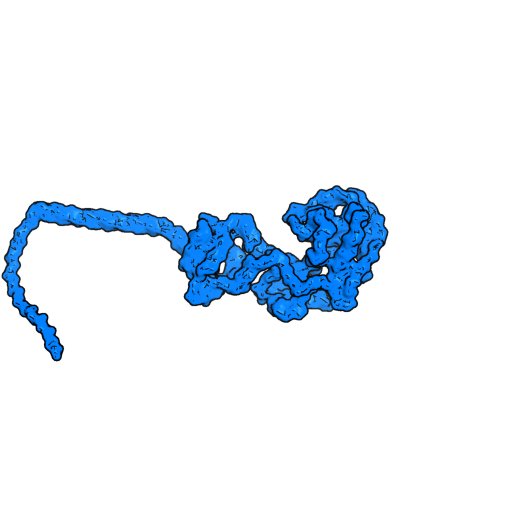.907 10.179 1.00 91.69 288 THR A C 1
ATOM 2240 O O . THR A 1 288 ? -6.266 0.983 10.247 1.00 91.69 288 THR A O 1
ATOM 2243 N N . ALA A 1 289 ? -8.183 1.914 10.915 1.00 92.69 289 ALA A N 1
ATOM 2244 C CA . ALA A 1 289 ? -8.480 0.823 11.834 1.00 92.69 289 ALA A CA 1
ATOM 2245 C C . ALA A 1 289 ? -8.519 -0.521 11.089 1.00 92.69 289 ALA A C 1
ATOM 2247 O O . ALA A 1 289 ? -7.876 -1.478 11.513 1.00 92.69 289 ALA A O 1
ATOM 2248 N N . ALA A 1 290 ? -9.204 -0.595 9.946 1.00 95.69 290 ALA A N 1
ATOM 2249 C CA . ALA A 1 290 ? -9.252 -1.812 9.144 1.00 95.69 290 ALA A CA 1
ATOM 2250 C C . ALA A 1 290 ? -7.864 -2.281 8.688 1.00 95.69 290 ALA A C 1
ATOM 2252 O O . ALA A 1 290 ? -7.565 -3.467 8.831 1.00 95.69 290 ALA A O 1
ATOM 2253 N N . HIS A 1 291 ? -7.014 -1.371 8.210 1.00 95.12 291 HIS A N 1
ATOM 2254 C CA . HIS A 1 291 ? -5.643 -1.663 7.794 1.00 95.12 291 HIS A CA 1
ATOM 2255 C C . HIS A 1 291 ? -4.857 -2.356 8.919 1.00 95.12 291 HIS A C 1
ATOM 2257 O O . HIS A 1 291 ? -4.296 -3.438 8.744 1.00 95.12 291 HIS A O 1
ATOM 2263 N N . GLU A 1 292 ? -4.915 -1.805 10.125 1.00 90.94 292 GLU A N 1
ATOM 2264 C CA . GLU A 1 292 ? -4.179 -2.318 11.284 1.00 90.94 292 GLU A CA 1
ATOM 2265 C C . GLU A 1 292 ? -4.717 -3.632 11.812 1.00 90.94 292 GLU A C 1
ATOM 2267 O O . GLU A 1 292 ? -3.961 -4.530 12.181 1.00 90.94 292 GLU A O 1
ATOM 2272 N N . PHE A 1 293 ? -6.039 -3.791 11.808 1.00 93.50 293 PHE A N 1
ATOM 2273 C CA . PHE A 1 293 ? -6.624 -5.091 12.090 1.00 93.50 293 PHE A CA 1
ATOM 2274 C C . PHE A 1 293 ? -6.218 -6.121 11.029 1.00 93.50 293 PHE A C 1
ATOM 2276 O O . PHE A 1 293 ? -6.069 -7.293 11.364 1.00 93.50 293 PHE A O 1
ATOM 2283 N N . GLY A 1 294 ? -5.937 -5.709 9.790 1.00 94.75 294 GLY A N 1
ATOM 2284 C CA . GLY A 1 294 ? -5.268 -6.547 8.796 1.00 94.75 294 GLY A CA 1
ATOM 2285 C C . GLY A 1 294 ? -3.880 -7.018 9.256 1.00 94.75 294 GLY A C 1
ATOM 2286 O O . GLY A 1 294 ? -3.557 -8.207 9.149 1.00 94.75 294 GLY A O 1
ATOM 2287 N N . HIS A 1 295 ? -3.071 -6.140 9.855 1.00 93.25 295 HIS A N 1
ATOM 2288 C CA . HIS A 1 295 ? -1.801 -6.540 10.475 1.00 93.25 295 HIS A CA 1
ATOM 2289 C C . HIS A 1 295 ? -1.993 -7.514 11.642 1.00 93.25 295 HIS A C 1
ATOM 2291 O O . HIS A 1 295 ? -1.312 -8.535 11.676 1.00 93.25 295 HIS A O 1
ATOM 2297 N N . VAL A 1 296 ? -2.942 -7.269 12.550 1.00 92.00 296 VAL A N 1
ATOM 2298 C CA . VAL A 1 296 ? -3.267 -8.195 13.657 1.00 92.00 296 VAL A CA 1
ATOM 2299 C C . VAL A 1 296 ? -3.674 -9.578 13.138 1.00 92.00 296 VAL A C 1
ATOM 2301 O O . VAL A 1 296 ? -3.182 -10.609 13.605 1.00 92.00 296 VAL A O 1
ATOM 2304 N N . VAL A 1 297 ? -4.578 -9.612 12.156 1.00 93.19 297 VAL A N 1
ATOM 2305 C CA . VAL A 1 297 ? -5.118 -10.854 11.587 1.00 93.19 297 VAL A CA 1
ATOM 2306 C C . VAL A 1 297 ? -4.020 -11.676 10.918 1.00 93.19 297 VAL A C 1
ATOM 2308 O O . VAL A 1 297 ? -4.017 -12.905 11.029 1.00 93.19 297 VAL A O 1
ATOM 2311 N N . SER A 1 298 ? -3.081 -11.011 10.246 1.00 92.75 298 SER A N 1
ATOM 2312 C CA . SER A 1 298 ? -1.972 -11.669 9.556 1.00 92.75 298 SER A CA 1
ATOM 2313 C C . SER A 1 298 ? -0.781 -11.988 10.466 1.00 92.75 298 SER A C 1
ATOM 2315 O O . SER A 1 298 ? -0.095 -12.983 10.235 1.00 92.75 298 SER A O 1
ATOM 2317 N N . SER A 1 299 ? -0.547 -11.234 11.546 1.00 89.62 299 SER A N 1
ATOM 2318 C CA . SER A 1 299 ? 0.552 -11.504 12.487 1.00 89.62 299 SER A CA 1
ATOM 2319 C C . SER A 1 299 ? 0.364 -12.802 13.267 1.00 89.62 299 SER A C 1
ATOM 2321 O O . SER A 1 299 ? 1.340 -13.418 13.682 1.00 89.62 299 SER A O 1
ATOM 2323 N N . ALA A 1 300 ? -0.883 -13.243 13.445 1.00 86.38 300 ALA A N 1
ATOM 2324 C CA . ALA A 1 300 ? -1.202 -14.519 14.080 1.00 86.38 300 ALA A CA 1
ATOM 2325 C C . ALA A 1 300 ? -0.911 -15.743 13.186 1.00 86.38 300 ALA A C 1
ATOM 2327 O O . ALA A 1 300 ? -1.242 -16.868 13.562 1.00 86.38 300 ALA A O 1
ATOM 2328 N N . ARG A 1 301 ? -0.345 -15.547 11.985 1.00 90.31 301 ARG A N 1
ATOM 2329 C CA . ARG A 1 301 ? -0.174 -16.591 10.967 1.00 90.31 301 ARG A CA 1
ATOM 2330 C C . ARG A 1 301 ? 1.290 -16.999 10.796 1.00 90.31 301 ARG A C 1
ATOM 2332 O O . ARG A 1 301 ? 2.193 -16.174 10.901 1.00 90.31 301 ARG A O 1
ATOM 2339 N N . GLY A 1 302 ? 1.506 -18.287 10.521 1.00 92.00 302 GLY A N 1
ATOM 2340 C CA . GLY A 1 302 ? 2.833 -18.875 10.297 1.00 92.00 302 GLY A CA 1
ATOM 2341 C C . GLY A 1 302 ? 3.279 -18.874 8.830 1.00 92.00 302 GLY A C 1
ATOM 2342 O O . GLY A 1 302 ? 2.548 -18.451 7.939 1.00 92.00 302 GLY A O 1
ATOM 2343 N N . ASP A 1 303 ? 4.468 -19.410 8.562 1.00 94.88 303 ASP A N 1
ATOM 2344 C CA . ASP A 1 303 ? 5.143 -19.327 7.253 1.00 94.88 303 ASP A CA 1
ATOM 2345 C C . ASP A 1 303 ? 4.335 -19.897 6.078 1.00 94.88 303 ASP A C 1
ATOM 2347 O O . ASP A 1 303 ? 4.377 -19.364 4.967 1.00 94.88 303 ASP A O 1
ATOM 2351 N N . ARG A 1 304 ? 3.555 -20.960 6.318 1.00 95.56 304 ARG A N 1
ATOM 2352 C CA . ARG A 1 304 ? 2.694 -21.562 5.289 1.00 95.56 304 ARG A CA 1
ATOM 2353 C C . ARG A 1 304 ? 1.648 -20.574 4.771 1.00 95.56 304 ARG A C 1
ATOM 2355 O O . ARG A 1 304 ? 1.391 -20.548 3.571 1.00 95.56 304 ARG A O 1
ATOM 2362 N N . PHE A 1 305 ? 1.074 -19.761 5.658 1.00 95.81 305 PHE A N 1
ATOM 2363 C CA . PHE A 1 305 ? 0.117 -18.726 5.276 1.00 95.81 305 PHE A CA 1
ATOM 2364 C C . PHE A 1 305 ? 0.780 -17.692 4.366 1.00 95.81 305 PHE A C 1
ATOM 2366 O O . PHE A 1 305 ? 0.249 -17.393 3.304 1.00 95.81 305 PHE A O 1
ATOM 2373 N N . TRP A 1 306 ? 1.964 -17.205 4.744 1.00 95.81 306 TRP A N 1
ATOM 2374 C CA . TRP A 1 306 ? 2.693 -16.204 3.963 1.00 95.81 306 TRP A CA 1
ATOM 2375 C C . TRP A 1 306 ? 3.152 -16.737 2.607 1.00 95.81 306 TRP A C 1
ATOM 2377 O O . TRP A 1 306 ? 3.002 -16.051 1.607 1.00 95.81 306 TRP A O 1
ATOM 2387 N N . THR A 1 307 ? 3.572 -18.002 2.539 1.00 96.19 307 THR A N 1
ATOM 2388 C CA . THR A 1 307 ? 3.854 -18.668 1.256 1.00 96.19 307 THR A CA 1
ATOM 2389 C C . THR A 1 307 ? 2.607 -18.714 0.366 1.00 96.19 307 THR A C 1
ATOM 2391 O O . THR A 1 307 ? 2.683 -18.456 -0.834 1.00 96.19 307 THR A O 1
ATOM 2394 N N . GLY A 1 308 ? 1.442 -19.022 0.947 1.00 97.25 308 GLY A N 1
ATOM 2395 C CA . GLY A 1 308 ? 0.163 -18.972 0.238 1.00 97.25 308 GLY A CA 1
ATOM 2396 C C . GLY A 1 308 ? -0.215 -17.557 -0.208 1.00 97.25 308 GLY A C 1
ATOM 2397 O O . GLY A 1 308 ? -0.741 -17.384 -1.305 1.00 97.25 308 GLY A O 1
ATOM 2398 N N . TRP A 1 309 ? 0.088 -16.548 0.610 1.00 97.69 309 TRP A N 1
ATOM 2399 C CA . TRP A 1 309 ? -0.163 -15.145 0.295 1.00 97.69 309 TRP A CA 1
ATOM 2400 C C . TRP A 1 309 ? 0.720 -14.637 -0.850 1.00 97.69 309 TRP A C 1
ATOM 2402 O O . TRP A 1 309 ? 0.195 -14.073 -1.805 1.00 97.69 309 TRP A O 1
ATOM 2412 N N . ASP A 1 310 ? 2.028 -14.904 -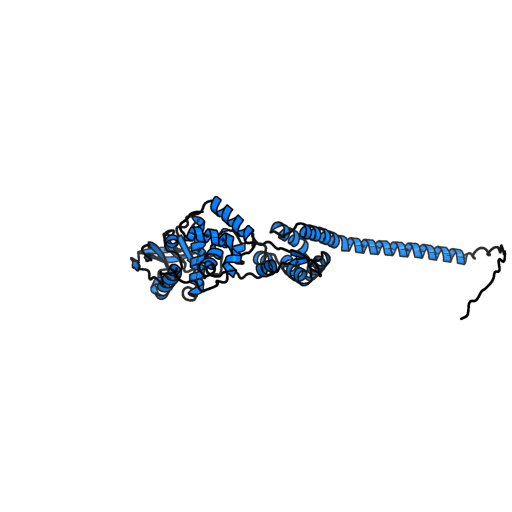0.821 1.00 96.06 310 ASP A N 1
ATOM 2413 C CA . ASP A 1 310 ? 2.946 -14.564 -1.917 1.00 96.06 310 ASP A CA 1
ATOM 2414 C C . ASP A 1 310 ? 2.512 -15.228 -3.235 1.00 96.06 310 ASP A C 1
ATOM 2416 O O . ASP A 1 310 ? 2.495 -14.589 -4.289 1.00 96.06 310 ASP A O 1
ATOM 2420 N N . ALA A 1 311 ? 2.075 -16.492 -3.179 1.00 96.38 311 ALA A N 1
ATOM 2421 C CA . ALA A 1 311 ? 1.522 -17.178 -4.344 1.00 96.38 311 ALA A CA 1
ATOM 2422 C C . ALA A 1 311 ? 0.231 -16.513 -4.858 1.00 96.38 311 ALA A C 1
ATOM 2424 O O . ALA A 1 311 ? 0.010 -16.453 -6.068 1.00 96.38 311 ALA A O 1
ATOM 2425 N N . ALA A 1 312 ? -0.615 -15.991 -3.965 1.00 97.25 312 ALA A N 1
ATOM 2426 C CA . ALA A 1 312 ? -1.815 -15.250 -4.340 1.00 97.25 312 ALA A CA 1
ATOM 2427 C C . ALA A 1 312 ? -1.489 -13.886 -4.973 1.00 97.25 312 ALA A C 1
ATOM 2429 O O . ALA A 1 312 ? -2.119 -13.531 -5.970 1.00 97.25 312 ALA A O 1
ATOM 2430 N N . ILE A 1 313 ? -0.488 -13.162 -4.452 1.00 95.62 313 ILE A N 1
ATOM 2431 C CA . ILE A 1 313 ? 0.024 -11.922 -5.058 1.00 95.62 313 ILE A CA 1
ATOM 2432 C C . ILE A 1 313 ? 0.467 -12.186 -6.501 1.00 95.62 313 ILE A C 1
ATOM 2434 O O . ILE A 1 313 ? 0.025 -11.497 -7.425 1.00 95.62 313 ILE A O 1
ATOM 2438 N N . GLU A 1 314 ? 1.290 -13.218 -6.697 1.00 92.06 314 GLU A N 1
ATOM 2439 C CA . GLU A 1 314 ? 1.806 -13.597 -8.015 1.00 92.06 314 GLU A CA 1
ATOM 2440 C C . GLU A 1 314 ? 0.693 -14.062 -8.963 1.00 92.06 314 GLU A C 1
ATOM 2442 O O . GLU A 1 314 ? 0.708 -13.737 -10.148 1.00 92.06 314 GLU A O 1
ATOM 2447 N N . ALA A 1 315 ? -0.304 -14.796 -8.463 1.00 94.56 315 ALA A N 1
ATOM 2448 C CA . ALA A 1 315 ? -1.414 -15.274 -9.283 1.00 94.56 315 ALA A CA 1
ATOM 2449 C C . ALA A 1 315 ? -2.359 -14.143 -9.725 1.00 94.56 315 ALA A C 1
ATOM 2451 O O . ALA A 1 315 ? -2.863 -14.170 -10.849 1.00 94.56 315 ALA A O 1
ATOM 2452 N N . ASP A 1 316 ? -2.596 -13.152 -8.863 1.00 94.88 316 ASP A N 1
ATOM 2453 C CA . ASP A 1 316 ? -3.445 -12.001 -9.180 1.00 94.88 316 ASP A CA 1
ATOM 2454 C C . ASP A 1 316 ? -2.738 -11.002 -10.117 1.00 94.88 316 ASP A C 1
ATOM 2456 O O . ASP A 1 316 ? -3.407 -10.320 -10.893 1.00 94.88 316 ASP A O 1
ATOM 2460 N N . ARG A 1 317 ? -1.395 -10.906 -10.074 1.00 91.69 317 ARG A N 1
ATOM 2461 C CA . ARG A 1 317 ? -0.568 -9.986 -10.897 1.00 91.69 317 ARG A CA 1
ATOM 2462 C C . ARG A 1 317 ? -1.030 -8.530 -10.858 1.00 91.69 317 ARG A C 1
ATOM 2464 O O . ARG A 1 317 ? -0.932 -7.802 -11.850 1.00 91.69 317 ARG A O 1
ATOM 2471 N N . ARG A 1 318 ? -1.617 -8.142 -9.732 1.00 92.94 318 ARG A N 1
ATOM 2472 C CA . ARG A 1 318 ? -2.151 -6.809 -9.475 1.00 92.94 318 ARG A CA 1
ATOM 2473 C C . ARG A 1 318 ? -1.843 -6.431 -8.048 1.00 92.94 318 ARG A C 1
ATOM 2475 O O . ARG A 1 318 ? -2.102 -7.211 -7.126 1.00 92.94 318 ARG A O 1
ATOM 2482 N N . ALA A 1 319 ? -1.353 -5.221 -7.865 1.00 94.31 319 ALA A N 1
ATOM 2483 C CA . ALA A 1 319 ? -1.279 -4.596 -6.560 1.00 94.31 319 ALA A CA 1
ATOM 2484 C C . ALA A 1 319 ? -2.609 -3.955 -6.151 1.00 94.31 319 ALA A C 1
ATOM 2486 O O . ALA A 1 319 ? -3.324 -3.372 -6.967 1.00 94.31 319 ALA A O 1
ATOM 2487 N N . VAL A 1 320 ? -2.914 -4.034 -4.857 1.00 96.12 320 VAL A N 1
ATOM 2488 C CA . VAL A 1 320 ? -4.101 -3.404 -4.262 1.00 96.12 320 VAL A CA 1
ATOM 2489 C C . VAL A 1 320 ? -3.921 -1.892 -4.068 1.00 96.12 320 VAL A C 1
ATOM 2491 O O . VAL A 1 320 ? -4.861 -1.116 -4.234 1.00 96.12 320 VAL A O 1
ATOM 2494 N N . SER A 1 321 ? -2.698 -1.454 -3.762 1.00 96.25 321 SER A N 1
ATOM 2495 C CA . SER A 1 321 ? -2.329 -0.049 -3.595 1.00 96.25 321 SER A CA 1
ATOM 2496 C C . SER A 1 321 ? -0.824 0.138 -3.776 1.00 96.25 321 SER A C 1
ATOM 2498 O O . SER A 1 321 ? -0.045 -0.822 -3.765 1.00 96.25 321 SER A O 1
ATOM 2500 N N . ARG A 1 322 ? -0.376 1.391 -3.912 1.00 93.94 322 ARG A N 1
ATOM 2501 C CA . ARG A 1 322 ? 1.059 1.704 -3.922 1.00 93.94 322 ARG A CA 1
ATOM 2502 C C . ARG A 1 322 ? 1.728 1.319 -2.604 1.00 93.94 322 ARG A C 1
ATOM 2504 O O . ARG A 1 322 ? 2.911 0.981 -2.609 1.00 93.94 322 ARG A O 1
ATOM 2511 N N . TYR A 1 323 ? 1.011 1.423 -1.491 1.00 92.75 323 TYR A N 1
ATOM 2512 C CA . TYR A 1 323 ? 1.540 1.079 -0.182 1.00 92.75 323 TYR A CA 1
ATOM 2513 C C . TYR A 1 323 ? 1.608 -0.442 0.030 1.00 92.75 323 TYR A C 1
ATOM 2515 O O . TYR A 1 323 ? 2.635 -0.935 0.503 1.00 92.75 323 TYR A O 1
ATOM 2523 N N . GLY A 1 324 ? 0.627 -1.198 -0.475 1.00 94.81 324 GLY A N 1
ATOM 2524 C CA . GLY A 1 324 ? 0.644 -2.664 -0.478 1.00 94.81 324 GLY A CA 1
ATOM 2525 C C . GLY A 1 324 ? 1.850 -3.259 -1.215 1.00 94.81 324 GLY A C 1
ATOM 2526 O O . GLY A 1 324 ? 2.403 -4.272 -0.807 1.00 94.81 324 GLY A O 1
ATOM 2527 N N . LEU A 1 325 ? 2.377 -2.563 -2.225 1.00 94.25 325 LEU A N 1
ATOM 2528 C CA . LEU A 1 325 ? 3.588 -2.984 -2.938 1.00 94.25 325 LEU A CA 1
ATOM 2529 C C . LEU A 1 325 ? 4.872 -2.996 -2.090 1.00 94.25 325 LEU A C 1
ATOM 2531 O O . LEU A 1 325 ? 5.903 -3.472 -2.567 1.00 94.25 325 LEU A O 1
ATOM 2535 N N . THR A 1 326 ? 4.871 -2.428 -0.883 1.00 90.69 326 THR A N 1
ATOM 2536 C CA . THR A 1 326 ? 6.101 -2.266 -0.093 1.00 90.69 326 THR A CA 1
ATOM 2537 C C . THR A 1 326 ? 6.597 -3.564 0.540 1.00 90.69 326 THR A C 1
ATOM 2539 O O . THR A 1 326 ? 7.809 -3.778 0.578 1.00 90.69 326 THR A O 1
ATOM 2542 N N . ASN A 1 327 ? 5.696 -4.417 1.032 1.00 91.69 327 ASN A N 1
ATOM 2543 C CA . ASN A 1 327 ? 5.975 -5.776 1.499 1.00 91.69 327 ASN A CA 1
ATOM 2544 C C . ASN A 1 327 ? 4.657 -6.577 1.639 1.00 91.69 327 ASN A C 1
ATOM 2546 O O . ASN A 1 327 ? 3.590 -5.973 1.717 1.00 91.69 327 ASN A O 1
ATOM 2550 N N . GLN A 1 328 ? 4.719 -7.912 1.754 1.00 94.81 328 GLN A N 1
ATOM 2551 C CA . GLN A 1 328 ? 3.518 -8.764 1.858 1.00 94.81 328 GLN A CA 1
ATOM 2552 C C . GLN A 1 328 ? 2.573 -8.422 3.020 1.00 94.81 328 GLN A C 1
ATOM 2554 O O . GLN A 1 328 ? 1.371 -8.647 2.908 1.00 94.81 328 GLN A O 1
ATOM 2559 N N . ARG A 1 329 ? 3.075 -7.884 4.141 1.00 93.88 329 ARG A N 1
ATOM 2560 C CA . ARG A 1 329 ? 2.221 -7.548 5.295 1.00 93.88 329 ARG A CA 1
ATOM 2561 C C . ARG A 1 329 ? 1.348 -6.335 5.008 1.00 93.88 329 ARG A C 1
ATOM 2563 O O . ARG A 1 329 ? 0.201 -6.299 5.440 1.00 93.88 329 ARG A O 1
ATOM 2570 N N . GLU A 1 330 ? 1.897 -5.371 4.279 1.00 94.50 330 GLU A N 1
ATOM 2571 C CA . GLU A 1 330 ? 1.180 -4.178 3.824 1.00 94.50 330 GLU A CA 1
ATOM 2572 C C . GLU A 1 330 ? 0.214 -4.545 2.697 1.00 94.50 330 GLU A C 1
ATOM 2574 O O . GLU A 1 330 ? -0.926 -4.098 2.708 1.00 94.50 330 GLU A O 1
ATOM 2579 N N . ASP A 1 331 ? 0.620 -5.421 1.768 1.00 97.25 331 ASP A N 1
ATOM 2580 C CA . ASP A 1 331 ? -0.289 -5.966 0.750 1.00 97.25 331 ASP A CA 1
ATOM 2581 C C . ASP A 1 331 ? -1.505 -6.644 1.400 1.00 97.25 331 ASP A C 1
ATOM 2583 O O . ASP A 1 331 ? -2.639 -6.366 1.008 1.00 97.25 331 ASP A O 1
ATOM 2587 N N . PHE A 1 332 ? -1.295 -7.458 2.443 1.00 97.62 332 PHE A N 1
ATOM 2588 C CA . PHE A 1 332 ? -2.389 -8.064 3.202 1.00 97.62 332 PHE A CA 1
ATOM 2589 C C . PHE A 1 332 ? -3.292 -7.023 3.864 1.00 97.62 332 PHE A C 1
ATOM 2591 O O . PHE A 1 332 ? -4.508 -7.077 3.686 1.00 97.62 332 PHE A O 1
ATOM 2598 N N . ALA A 1 333 ? -2.718 -6.082 4.617 1.00 96.75 333 ALA A N 1
ATOM 2599 C CA . ALA A 1 333 ? -3.480 -5.060 5.330 1.00 96.75 333 ALA A CA 1
ATOM 2600 C C . ALA A 1 333 ? -4.333 -4.206 4.382 1.00 96.75 333 ALA A C 1
ATOM 2602 O O . ALA A 1 333 ? -5.526 -4.021 4.611 1.00 96.75 333 ALA A O 1
ATOM 2603 N N . GLU A 1 334 ? -3.764 -3.774 3.261 1.00 97.81 334 GLU A N 1
ATOM 2604 C CA . GLU A 1 334 ? -4.477 -2.993 2.249 1.00 97.81 334 GLU A CA 1
ATOM 2605 C C . GLU A 1 334 ? -5.541 -3.824 1.527 1.00 97.81 334 GLU A C 1
ATOM 2607 O O . GLU A 1 334 ? -6.657 -3.357 1.287 1.00 97.81 334 GLU A O 1
ATOM 2612 N N . THR A 1 335 ? -5.248 -5.091 1.228 1.00 98.38 335 THR A N 1
ATOM 2613 C CA . THR A 1 335 ? -6.245 -5.996 0.642 1.00 98.38 335 THR A CA 1
ATOM 2614 C C . THR A 1 335 ? -7.407 -6.232 1.603 1.00 98.38 335 THR A C 1
ATOM 2616 O O . THR A 1 335 ? -8.556 -6.330 1.174 1.00 98.38 335 THR A O 1
ATOM 2619 N N . TYR A 1 336 ? -7.134 -6.276 2.905 1.00 98.19 336 TYR A N 1
ATOM 2620 C CA . TYR A 1 336 ? -8.147 -6.410 3.940 1.00 98.19 336 TYR A CA 1
ATOM 2621 C C . TYR A 1 336 ? -9.063 -5.176 4.019 1.00 98.19 336 TYR A C 1
ATOM 2623 O O . TYR A 1 336 ? -10.282 -5.343 4.101 1.00 98.19 336 TYR A O 1
ATOM 2631 N N . VAL A 1 337 ? -8.521 -3.954 3.895 1.00 97.88 337 VAL A N 1
ATOM 2632 C CA . VAL A 1 337 ? -9.333 -2.725 3.756 1.00 97.88 337 VAL A CA 1
ATOM 2633 C C . VAL A 1 337 ? -10.240 -2.815 2.532 1.00 97.88 337 VAL A C 1
ATOM 2635 O O . VAL A 1 337 ? -11.449 -2.624 2.653 1.00 97.88 337 VAL A O 1
ATOM 2638 N N . LEU A 1 338 ? -9.683 -3.162 1.366 1.00 98.19 338 LEU A N 1
ATOM 2639 C CA . LEU A 1 338 ? -10.459 -3.284 0.130 1.00 98.19 338 LEU A CA 1
ATOM 2640 C C . LEU A 1 338 ? -11.564 -4.345 0.247 1.00 98.19 338 LEU A C 1
ATOM 2642 O O . LEU A 1 338 ? -12.681 -4.128 -0.221 1.00 98.19 338 LEU A O 1
ATOM 2646 N N . TYR A 1 339 ? -11.265 -5.479 0.882 1.00 98.19 339 TYR A N 1
ATOM 2647 C CA . TYR A 1 339 ? -12.225 -6.555 1.108 1.00 98.19 339 TYR A CA 1
ATOM 2648 C C . TYR A 1 339 ? -13.411 -6.079 1.960 1.00 98.19 339 TYR A C 1
ATOM 2650 O O . TYR A 1 339 ? -14.559 -6.325 1.587 1.00 98.19 339 TYR A O 1
ATOM 2658 N N . LEU A 1 340 ? -13.144 -5.389 3.078 1.00 97.38 340 LEU A N 1
ATOM 2659 C CA . LEU A 1 340 ? -14.184 -4.849 3.963 1.00 97.38 340 LEU A CA 1
ATOM 2660 C C . LEU A 1 340 ? -14.949 -3.673 3.337 1.00 97.38 340 LEU A C 1
ATOM 2662 O O . LEU A 1 340 ? -16.146 -3.539 3.573 1.00 97.38 340 LEU A O 1
ATOM 2666 N N . GLY A 1 341 ? -14.290 -2.856 2.514 1.00 97.25 341 GLY A N 1
ATOM 2667 C CA . GLY A 1 341 ? -14.882 -1.745 1.759 1.00 97.25 341 GLY A CA 1
ATOM 2668 C C . GLY A 1 341 ? -15.641 -2.186 0.502 1.00 97.25 341 GLY A C 1
ATOM 2669 O O . GLY A 1 341 ? -15.480 -1.590 -0.563 1.00 97.25 341 GLY A O 1
ATOM 2670 N N . GLY A 1 342 ? -16.396 -3.285 0.587 1.00 96.44 342 GLY A N 1
ATOM 2671 C CA . GLY A 1 342 ? -17.262 -3.787 -0.488 1.00 96.44 342 GLY A CA 1
ATOM 2672 C C . GLY A 1 342 ? -16.566 -4.597 -1.589 1.00 96.44 342 GLY A C 1
ATOM 2673 O O . GLY A 1 342 ? -17.248 -5.220 -2.404 1.00 96.44 342 GLY A O 1
ATOM 2674 N N . GLY A 1 343 ? -15.230 -4.678 -1.609 1.00 96.50 343 GLY A N 1
ATOM 2675 C CA . GLY A 1 343 ? -14.491 -5.382 -2.662 1.00 96.50 343 GLY A CA 1
ATOM 2676 C C . GLY A 1 343 ? -14.900 -6.849 -2.813 1.00 96.50 343 GLY A C 1
ATOM 2677 O O . GLY A 1 343 ? -15.008 -7.346 -3.932 1.00 96.50 343 GLY A O 1
ATOM 2678 N N . ALA A 1 344 ? -15.205 -7.534 -1.706 1.00 95.50 344 ALA A N 1
ATOM 2679 C CA . ALA A 1 344 ? -15.673 -8.919 -1.732 1.00 95.50 344 ALA A CA 1
ATOM 2680 C C . ALA A 1 344 ? -17.017 -9.098 -2.468 1.00 95.50 344 ALA A C 1
ATOM 2682 O O . ALA A 1 344 ? -17.269 -10.163 -3.035 1.00 95.50 344 ALA A O 1
ATOM 2683 N N . GLY A 1 345 ? -17.885 -8.084 -2.445 1.00 94.88 345 GLY A N 1
ATOM 2684 C CA . GLY A 1 345 ? -19.192 -8.096 -3.107 1.00 94.88 345 GLY A CA 1
ATOM 2685 C C . GLY A 1 345 ? -19.146 -7.646 -4.568 1.00 94.88 345 GLY A C 1
ATOM 2686 O O . GLY A 1 345 ? -20.023 -8.022 -5.342 1.00 94.88 345 GLY A O 1
ATOM 2687 N N . ASP A 1 346 ? -18.121 -6.888 -4.961 1.00 97.62 346 ASP A N 1
ATOM 2688 C CA . ASP A 1 346 ? -17.977 -6.358 -6.316 1.00 97.62 346 ASP A CA 1
ATOM 2689 C C . ASP A 1 346 ? -17.350 -7.383 -7.283 1.00 97.62 346 ASP A C 1
ATOM 2691 O O . ASP A 1 346 ? -16.188 -7.768 -7.108 1.00 97.62 346 ASP A O 1
ATOM 2695 N N . PRO A 1 347 ? -18.056 -7.819 -8.347 1.00 97.75 347 PRO A N 1
ATOM 2696 C CA . PRO A 1 347 ? -17.552 -8.853 -9.251 1.00 97.75 347 PRO A CA 1
ATOM 2697 C C . PRO A 1 347 ? -16.241 -8.484 -9.951 1.00 97.75 347 PRO A C 1
ATOM 2699 O O . PRO A 1 347 ? -15.397 -9.355 -10.169 1.00 97.75 347 PRO A O 1
ATOM 2702 N N . ALA A 1 348 ? -16.055 -7.210 -10.310 1.00 96.12 348 ALA A N 1
ATOM 2703 C CA . ALA A 1 348 ? -14.856 -6.762 -11.011 1.00 96.12 348 ALA A CA 1
ATOM 2704 C C . ALA A 1 348 ? -13.633 -6.782 -10.085 1.00 96.12 348 ALA A C 1
ATOM 2706 O O . ALA A 1 348 ? -12.584 -7.313 -10.453 1.00 96.12 348 ALA A O 1
ATOM 2707 N N . THR A 1 349 ? -13.774 -6.260 -8.868 1.00 96.44 349 THR A N 1
ATOM 2708 C CA . THR A 1 349 ? -12.728 -6.257 -7.840 1.00 96.44 349 THR A CA 1
ATOM 2709 C C . THR A 1 349 ? -12.406 -7.676 -7.387 1.00 96.44 349 THR A C 1
ATOM 2711 O O . THR A 1 349 ? -11.236 -8.055 -7.343 1.00 96.44 349 THR A O 1
ATOM 2714 N N . ARG A 1 350 ? -13.423 -8.514 -7.154 1.00 97.50 350 ARG A N 1
ATOM 2715 C CA . ARG A 1 350 ? -13.230 -9.926 -6.803 1.00 97.50 350 ARG A CA 1
ATOM 2716 C C . ARG A 1 350 ? -12.545 -10.723 -7.908 1.00 97.50 350 ARG A C 1
ATOM 2718 O O . ARG A 1 350 ? -11.758 -11.610 -7.604 1.00 97.50 350 ARG A O 1
ATOM 2725 N N . ALA A 1 351 ? -12.805 -10.418 -9.180 1.00 96.88 351 ALA A N 1
ATOM 2726 C CA . ALA A 1 351 ? -12.085 -11.041 -10.289 1.00 96.88 351 ALA A CA 1
ATOM 2727 C C . ALA A 1 351 ? -10.605 -10.622 -10.327 1.00 96.88 351 ALA A C 1
ATOM 2729 O O . ALA A 1 351 ? -9.755 -11.452 -10.639 1.00 96.88 351 ALA A O 1
ATOM 2730 N N . ARG A 1 352 ? -10.298 -9.360 -9.990 1.00 95.06 352 ARG A N 1
ATOM 2731 C CA . ARG A 1 352 ? -8.923 -8.827 -9.950 1.00 95.06 352 ARG A CA 1
ATOM 2732 C C . ARG A 1 352 ? -8.085 -9.416 -8.816 1.00 95.06 352 ARG A C 1
ATOM 2734 O O . ARG A 1 352 ? -6.911 -9.681 -9.029 1.00 95.06 352 ARG A O 1
ATOM 2741 N N . PHE A 1 353 ? -8.682 -9.617 -7.643 1.00 97.19 353 PHE A N 1
ATOM 2742 C CA . PHE A 1 353 ? -7.988 -10.074 -6.431 1.00 97.19 353 PHE A CA 1
ATOM 2743 C C . PHE A 1 353 ? -8.480 -11.445 -5.964 1.00 97.19 353 PHE A C 1
ATOM 2745 O O . PHE A 1 353 ? -8.635 -11.701 -4.770 1.00 97.19 353 PHE A O 1
ATOM 2752 N N . LYS A 1 354 ? -8.802 -12.321 -6.921 1.00 98.06 354 LYS A N 1
ATOM 2753 C CA . LYS A 1 354 ? -9.503 -13.583 -6.666 1.00 98.06 354 LYS A CA 1
ATOM 2754 C C . LYS A 1 354 ? -8.760 -14.465 -5.668 1.00 98.06 354 LYS A C 1
ATOM 2756 O O . LYS A 1 354 ? -9.398 -15.054 -4.797 1.00 98.06 354 LYS A O 1
ATOM 2761 N N . ASN A 1 355 ? -7.441 -14.591 -5.807 1.00 98.31 355 ASN A N 1
ATOM 2762 C CA . ASN A 1 355 ? -6.664 -15.517 -4.989 1.00 98.31 355 ASN A CA 1
ATOM 2763 C C . ASN A 1 355 ? -6.472 -14.965 -3.576 1.00 98.31 355 ASN A C 1
ATOM 2765 O O . ASN A 1 355 ? -6.683 -15.689 -2.603 1.00 98.31 355 ASN A O 1
ATOM 2769 N N . ARG A 1 356 ? -6.171 -13.667 -3.448 1.00 98.44 356 ARG A N 1
ATOM 2770 C CA . ARG A 1 356 ? -6.093 -13.015 -2.135 1.00 98.44 356 ARG A CA 1
ATOM 2771 C C . ARG A 1 356 ? -7.437 -13.020 -1.408 1.00 98.44 356 ARG A C 1
ATOM 2773 O O . ARG A 1 356 ? -7.494 -13.326 -0.219 1.00 98.44 356 ARG A O 1
ATOM 2780 N N . PHE A 1 357 ? -8.534 -12.732 -2.111 1.00 98.25 357 PHE A N 1
ATOM 2781 C CA . PHE A 1 357 ? -9.869 -12.749 -1.511 1.00 98.25 357 PHE A CA 1
ATOM 2782 C C . PHE A 1 357 ? -10.288 -14.149 -1.081 1.00 98.25 357 PHE A C 1
ATOM 2784 O O . PHE A 1 357 ? -10.877 -14.261 -0.018 1.00 98.25 357 PHE A O 1
ATOM 2791 N N . ALA A 1 358 ? -9.915 -15.207 -1.807 1.00 97.88 358 ALA A N 1
ATOM 2792 C CA . ALA A 1 358 ? -10.178 -16.578 -1.368 1.00 97.88 358 ALA A CA 1
ATOM 2793 C C . ALA A 1 358 ? -9.506 -16.908 -0.019 1.00 97.88 358 ALA A C 1
ATOM 2795 O O . ALA A 1 358 ? -10.092 -17.601 0.813 1.00 97.88 358 ALA A O 1
ATOM 2796 N N . ILE A 1 359 ? -8.299 -16.384 0.230 1.00 97.69 359 ILE A N 1
ATOM 2797 C CA . ILE A 1 359 ? -7.629 -16.525 1.532 1.00 97.69 359 ILE A CA 1
ATOM 2798 C C . ILE A 1 359 ? -8.413 -15.772 2.612 1.00 97.69 359 ILE A C 1
ATOM 2800 O O . ILE A 1 359 ? -8.695 -16.333 3.672 1.00 97.69 359 ILE A O 1
ATOM 2804 N N . ILE A 1 360 ? -8.803 -14.520 2.345 1.00 97.56 360 ILE A N 1
ATOM 2805 C CA . ILE A 1 360 ? -9.582 -13.721 3.300 1.00 97.56 360 ILE A CA 1
ATOM 2806 C C . ILE A 1 360 ? -10.958 -14.350 3.547 1.00 97.56 360 ILE A C 1
ATOM 2808 O O . ILE A 1 360 ? -11.372 -14.403 4.698 1.00 97.56 360 ILE A O 1
ATOM 2812 N N . ASP A 1 361 ? -11.635 -14.899 2.536 1.00 96.81 361 ASP A N 1
ATOM 2813 C CA . ASP A 1 361 ? -12.895 -15.640 2.680 1.00 96.81 361 ASP A CA 1
ATOM 2814 C C . ASP A 1 361 ? -12.742 -16.785 3.698 1.00 96.81 361 ASP A C 1
ATOM 2816 O O . ASP A 1 361 ? -13.593 -16.953 4.572 1.00 96.81 361 ASP A O 1
ATOM 2820 N N . GLY A 1 362 ? -11.636 -17.540 3.635 1.00 95.62 362 GLY A N 1
ATOM 2821 C CA . GLY A 1 362 ? -11.318 -18.610 4.589 1.00 95.62 362 GLY A CA 1
ATOM 2822 C C . GLY A 1 362 ? -11.198 -18.091 6.023 1.00 95.62 362 GLY A C 1
ATOM 2823 O O . GLY A 1 362 ? -11.910 -18.559 6.920 1.00 95.62 362 GLY A O 1
ATOM 2824 N N . LEU A 1 363 ? -10.406 -17.027 6.213 1.00 94.50 363 LEU A N 1
ATOM 2825 C CA . LEU A 1 363 ? -10.312 -16.322 7.496 1.00 94.50 363 LEU A CA 1
ATOM 2826 C C . LEU A 1 363 ? -11.691 -15.819 7.942 1.00 94.50 363 LEU A C 1
ATOM 2828 O O . LEU A 1 363 ? -12.018 -15.840 9.132 1.00 94.50 363 LEU A O 1
ATOM 2832 N N . MET A 1 364 ? -12.526 -15.406 6.982 1.00 92.81 364 MET A N 1
ATOM 2833 C CA . MET A 1 364 ? -13.852 -14.878 7.241 1.00 92.81 364 MET A CA 1
ATOM 2834 C C . MET A 1 364 ? -14.906 -15.949 7.571 1.00 92.81 364 MET A C 1
ATOM 2836 O O . MET A 1 364 ? -15.911 -15.644 8.218 1.00 92.81 364 MET A O 1
ATOM 2840 N N . GLY A 1 365 ? -14.674 -17.197 7.175 1.00 89.19 365 GLY A N 1
ATOM 2841 C CA . GLY A 1 365 ? -15.484 -18.364 7.526 1.00 89.19 365 GLY A CA 1
ATOM 2842 C C . GLY A 1 365 ? -15.053 -19.045 8.826 1.00 89.19 365 GLY A C 1
ATOM 2843 O O . GLY A 1 365 ? -15.756 -19.924 9.310 1.00 89.19 365 GLY A O 1
ATOM 2844 N N . GLY A 1 366 ? -13.925 -18.634 9.420 1.00 72.25 366 GLY A N 1
ATOM 2845 C CA . GLY A 1 366 ? -13.337 -19.323 10.574 1.00 72.25 366 GLY A CA 1
ATOM 2846 C C . GLY A 1 366 ? -12.579 -20.602 10.201 1.00 72.25 366 GLY A C 1
ATOM 2847 O O . GLY A 1 366 ? -12.353 -21.449 11.062 1.00 72.25 366 GLY A O 1
ATOM 2848 N N . HIS A 1 367 ? -12.192 -20.745 8.933 1.00 58.44 367 HIS A N 1
ATOM 2849 C CA . HIS A 1 367 ? -11.312 -21.808 8.472 1.00 58.44 367 HIS A CA 1
ATOM 2850 C C . HIS A 1 367 ? -9.884 -21.261 8.402 1.00 58.44 367 HIS A C 1
ATOM 2852 O O . HIS A 1 367 ? -9.615 -20.341 7.631 1.00 58.44 367 HIS A O 1
ATOM 2858 N N . ASP A 1 368 ? -8.973 -21.811 9.206 1.00 54.50 368 ASP A N 1
ATOM 2859 C CA . ASP A 1 368 ? -7.545 -21.549 9.017 1.00 54.50 368 ASP A CA 1
ATOM 2860 C C . ASP A 1 368 ? -7.068 -22.310 7.760 1.00 54.50 368 ASP A C 1
ATOM 2862 O O . ASP A 1 368 ? -7.268 -23.529 7.698 1.00 54.50 368 ASP A O 1
ATOM 2866 N N . PRO A 1 369 ? -6.517 -21.615 6.744 1.00 48.75 369 PRO A N 1
ATOM 2867 C CA . PRO A 1 369 ? -6.084 -22.223 5.481 1.00 48.75 369 PRO A CA 1
ATOM 2868 C C . PRO A 1 369 ? -4.818 -23.094 5.582 1.00 48.75 369 PRO A C 1
ATOM 2870 O O . PRO A 1 369 ? -3.976 -22.856 6.481 1.00 48.75 369 PRO A O 1
#

Radius of gyration: 35.45 Å; chains: 1; bounding box: 84×42×122 Å

pLDDT: mean 87.19, std 14.24, range [32.75, 98.44]

Secondary structure (DSSP, 8-state):
-----------------PPPPPHHHHHHHHHHHHHHHHHHHHHHHHHHHHHHHHHHHHHHHHHHHHHHHTSSB-HHHHHHHHHHHTTS-HHHHHHHHHHTTB-HHHHHHHHHHHSS-HHHHIIIIIT-TT--B-EEEETTEEEE-HHHHHHHT--SSPPPSS---PPTTT-----EEEEEEEEEEEE-TTS-EEEEEEEEEEETTEEEEEEEEHHHHHH-THHHHHHHHHHHTS-HHHHTT-SEEEEESS--TT-SS-EEEE-TTS-EEEEE-TTTGGGS-HHHHHHHHHHHHHHHHHHT--HHHHHHHHHHHHHHT--S-TTGGG-HHHHHHHHHHHIIIIITT-HHHHHHTHHHHHHHHHHHHT---